Protein 3RGA (pdb70)

InterPro domains:
  IPR032710 NTF2-like domain superfamily [SSF54427] (4-123)
  IPR032710 NTF2-like domain superfamily [SSF54427] (134-273)
  IPR037401 SnoaL-like domain [PF12680] (13-117)
  IPR037401 SnoaL-like domain [PF12680] (145-264)

Solvent-accessible surface area: 12920 Å² total; per-residue (Å²): 202,70,18,58,25,89,69,4,24,78,15,1,42,34,26,5,120,62,2,56,68,44,85,55,108,15,0,14,85,14,2,11,88,93,1,102,11,21,42,26,20,61,61,157,46,18,72,12,66,92,37,0,22,74,93,15,20,67,31,28,151,2,67,13,82,20,104,48,35,89,19,12,0,1,66,49,19,27,5,0,1,10,4,4,27,28,33,30,7,70,90,78,20,43,114,160,154,57,3,152,10,71,13,1,8,6,7,53,1,6,122,112,12,51,0,142,38,7,56,20,8,54,0,14,44,18,10,80,133,48,107,138,109,10,103,72,8,73,108,7,16,109,17,0,86,50,10,2,107,57,8,47,121,35,54,24,89,7,1,13,148,16,5,0,81,152,0,140,2,34,30,10,13,27,35,165,58,50,84,14,45,117,38,1,87,65,64,0,76,82,12,47,64,4,76,13,114,16,93,29,40,75,22,0,0,0,58,48,51,69,28,0,0,0,11,3,51,3,42,17,46,9,57,69,19,0,56,95,20,45,168,103,139,10,10,108,64,113,76,10,109,50,45,154,143,3,60,0,8,11,50,21,0,3,1,0,0,10,27,113,111,14,52,0,29,33,8,53,6,6,18,0,12,69,3,10,59,41,70,67,110

Radius of gyration: 19.48 Å; Cα contacts (8 Å, |Δi|>4): 681; chains: 1; bounding box: 56×43×43 Å

Secondary structure (DSSP, 8-state):
-PPPHHHHHHHHHHHHHHHHHT-HHHHHHTEEEEEEEE-SSSS--EESHHHHHHHHHHHHHTT-EEEE---B--SSSSEEEEEEEEEE-STT--GGG-EEEEEEEEEEE-TTS-EEEEEEE--GGGBTT-----HHHHHHHHHHHHHHHHHHTT-HHHHHTTEEEEEEEESSTTS-EEESHHHHHHHHHHHHHTT-EEEEEEEEE-TTSSEEEEEEEEEEESTTHHHHHHHTTS--SPPPS-TTT-EEEEEEEEEEEE-TTS-EEEEEEE--GGGEEEE--

CATH classification: 3.10.450.50 (+1 more: 3.10.450.50)

B-factor: mean 20.69, std 9.63, range [8.68, 60.92]

Sequence (281 aa):
HMPAETTVRKEEVALEYCRRVNAGELEGVLQQLFAPDARLVDPLGTEPVVGRAALAARLAPALRGAVHEEPGRPYAAHDGTSVVLPATVTVGAPGAPPQRRGRTRVMGVIEVGEDGLIREMRVMWGVTDSSWTARPAPDEEERRKELAREHCLRINDGDVDGLLKLYSPRIRFEDPVGSWTRTGLEALRAHATMMAVGSSNVRETAGLTVAGQDGRRHAAVTVSATMDYLPSGPLLARHHLMMTLPAPADPHRALIGIEYVMVIGVDADGLIDEMRRAYWGATDVSLLLDP

Organism: Streptomyces lasalocidi (NCBI:txid324833)

Nearest PDB structures (foldseek):
  4rzm-assembly2_B  TM=9.892E-01  e=2.397E-59  Streptomyces lasalocidi
  4rzm-assembly1_A  TM=9.858E-01  e=6.290E-56  Streptomyces lasalocidi
  5cxo-assembly1_A  TM=9.424E-01  e=1.231E-11  Streptomyces albus
  3myt-assembly4_C-2  TM=9.325E-01  e=9.018E-10  Comamonas testosteroni
  3i0y-assembly1_B  TM=8.062E-01  e=5.864E-08  Xanthomonas campestris pv. campestris

Foldseek 3Di:
DFDDQVLLQVLVVVLQVCLLVLPLVSNLVLADQFAWEAPAPQDDIQTGSVSVSVVSNQQSQQNKHKAWDGKFAFQASFKIKIWIKIWGAGRPDDSVRIKIFIWIKIFGADRVRGTRYIYIFADPVRMPNDPDDDVLFVLQQVLQVVLQVCLQVLNLVVNLVQADQQAWEEEAPNDDTDGGSVVSSVVSNVCSVFNKHWAWDDKHHGPNSWKIKIKIKIKTQCPPVVVVCCVVQQADDDDAPDSRPKMKIFIWMKMFTADPVSHTRYIHITHGSVRMDMDHD

Structure (mmCIF, N/CA/C/O backbone):
data_3RGA
#
_entry.id   3RGA
#
_cell.length_a   117.850
_cell.length_b   47.480
_cell.length_c   62.330
_cell.angle_alpha   90.00
_cell.angle_beta   120.11
_cell.angle_gamma   90.00
#
_symmetry.space_group_name_H-M   'C 1 2 1'
#
loop_
_entity.id
_entity.type
_entity.pdbx_description
1 polymer 'Epoxide hydrolase'
2 non-polymer (4R,5S)-3-[(2R,3S,4S)-2-ethyl-5-[(3R)-2-ethyl-3-[2-[(2R,3R)-2-ethyl-3-methyl-oxiran-2-yl]ethyl]oxiran-2-yl]-3-hydroxy-4-methyl-pentanoyl]-4-methyl-5-phenyl-1,3-oxazolidin-2-one
3 non-polymer "(4R,5S)-3-[(2R)-2-{(2S,2'R,4S,5S,5'R)-2,5'-diethyl-5'-[(1S)-1-hydroxyethyl]-4-methyloctahydro-2,2'-bifuran-5-yl}butanoyl]-4-methyl-5-phenyl-1,3-oxazolidin-2-one"
4 non-polymer GLYCEROL
5 non-polymer 'ACETATE ION'
6 non-polymer METHANOL
7 non-polymer 'FORMIC ACID'
8 non-polymer 'SODIUM ION'
9 water water
#
loop_
_atom_site.group_PDB
_atom_site.id
_atom_site.type_symbol
_atom_site.label_atom_id
_atom_site.label_alt_id
_atom_site.label_comp_id
_atom_site.label_asym_id
_atom_site.label_entity_id
_atom_site.label_seq_id
_atom_site.pdbx_PDB_ins_code
_atom_site.Cartn_x
_atom_site.Cartn_y
_atom_site.Cartn_z
_atom_site.occupancy
_atom_site.B_iso_or_equiv
_atom_site.auth_seq_id
_atom_site.auth_comp_id
_atom_site.auth_asym_id
_atom_site.auth_atom_id
_atom_site.pdbx_PDB_model_num
ATOM 1 N N . HIS A 1 1 ? 41.900 27.709 25.378 1.00 35.05 0 HIS A N 1
ATOM 2 C CA . HIS A 1 1 ? 40.766 28.562 24.951 1.00 32.78 0 HIS A CA 1
ATOM 3 C C . HIS A 1 1 ? 41.292 29.951 24.693 1.00 28.08 0 HIS A C 1
ATOM 4 O O . HIS A 1 1 ? 42.114 30.540 25.416 1.00 25.61 0 HIS A O 1
ATOM 11 N N . MET A 1 2 ? 40.832 30.448 23.584 1.00 23.57 1 MET A N 1
ATOM 12 C CA . MET A 1 2 ? 41.452 31.552 22.931 1.00 22.13 1 MET A CA 1
ATOM 13 C C . MET A 1 2 ? 40.788 32.840 23.415 1.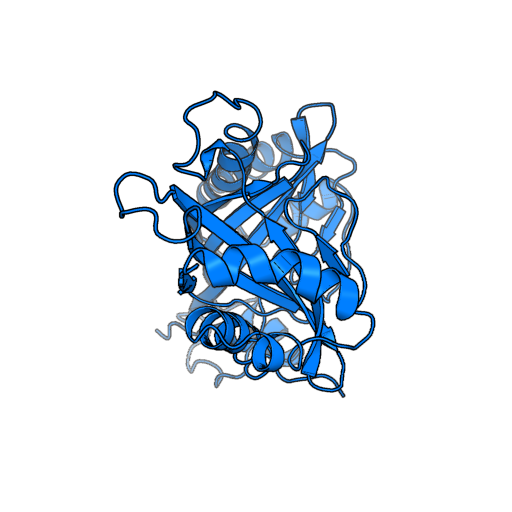00 19.71 1 MET A C 1
ATOM 14 O O . MET A 1 2 ? 39.680 32.833 23.897 1.00 20.28 1 MET A O 1
ATOM 19 N N . PRO A 1 3 ? 41.509 33.939 23.335 1.00 18.30 2 PRO A N 1
ATOM 20 C CA . PRO A 1 3 ? 40.930 35.193 23.792 1.00 17.65 2 PRO A CA 1
ATOM 21 C C . PRO A 1 3 ? 39.652 35.574 23.053 1.00 15.67 2 PRO A C 1
ATOM 22 O O . PRO A 1 3 ? 39.524 35.395 21.839 1.00 15.67 2 PRO A O 1
ATOM 26 N N . ALA A 1 4 ? 38.707 36.108 23.798 1.00 14.92 3 ALA A N 1
ATOM 27 C CA . ALA A 1 4 ? 37.477 36.620 23.228 1.00 14.28 3 ALA A CA 1
ATOM 28 C C . ALA A 1 4 ? 37.747 37.727 22.209 1.00 13.44 3 ALA A C 1
ATOM 29 O O . ALA A 1 4 ? 38.767 38.431 22.272 1.00 13.28 3 ALA A O 1
ATOM 31 N N . GLU A 1 5 ? 36.858 37.892 21.249 1.00 12.67 4 GLU A N 1
ATOM 32 C CA . GLU A 1 5 ? 37.008 38.964 20.254 1.00 12.30 4 GLU A CA 1
ATOM 33 C C . GLU A 1 5 ? 37.239 40.330 20.900 1.00 12.13 4 GLU A C 1
ATOM 34 O O . GLU A 1 5 ? 38.129 41.089 20.465 1.00 11.44 4 GLU A O 1
ATOM 40 N N . THR A 1 6 ? 36.486 40.617 21.958 1.00 12.74 5 THR A N 1
ATOM 41 C CA A THR A 1 6 ? 36.580 41.960 22.558 0.50 12.91 5 THR A CA 1
ATOM 42 C CA B THR A 1 6 ? 36.564 41.915 22.638 0.50 13.03 5 THR A CA 1
ATOM 43 C C . THR A 1 6 ? 37.940 42.121 23.224 1.00 13.39 5 THR A C 1
ATOM 44 O O . THR A 1 6 ? 38.473 43.224 23.226 1.00 14.13 5 THR A O 1
ATOM 51 N N . VAL A 1 7 ? 38.536 41.03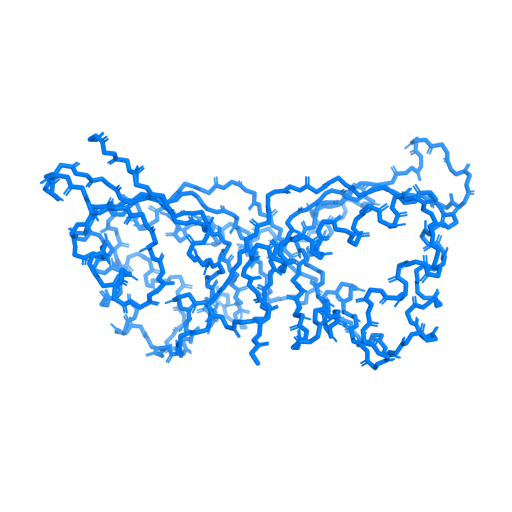4 23.707 1.00 13.22 6 VAL A N 1
ATOM 52 C CA . VAL A 1 7 ? 39.865 41.093 24.323 1.00 13.34 6 VAL A CA 1
ATOM 53 C C . VAL A 1 7 ? 40.929 41.272 23.290 1.00 12.75 6 VAL A C 1
ATOM 54 O O . VAL A 1 7 ? 41.887 42.019 23.481 1.00 12.79 6 VAL A O 1
ATOM 58 N N . ARG A 1 8 ? 40.780 40.624 22.151 1.00 11.90 7 ARG A N 1
ATOM 59 C CA . ARG A 1 8 ? 41.761 40.830 21.086 1.00 11.87 7 ARG A CA 1
ATOM 60 C C . ARG A 1 8 ? 41.719 42.306 20.576 1.00 11.40 7 ARG A C 1
ATOM 61 O O . ARG A 1 8 ? 42.779 42.898 20.263 1.00 11.34 7 ARG A O 1
ATOM 69 N N . LYS A 1 9 ? 40.511 42.853 20.462 1.00 11.78 8 LYS A N 1
ATOM 70 C CA . LYS A 1 9 ? 40.333 44.269 20.105 1.00 11.97 8 LYS A CA 1
ATOM 71 C C . LYS A 1 9 ? 41.007 45.169 21.129 1.00 12.48 8 LYS A C 1
ATOM 72 O O . LYS A 1 9 ? 41.719 46.110 20.723 1.00 12.97 8 LYS A O 1
ATOM 78 N N . GLU A 1 10 ? 40.903 44.816 22.418 1.00 12.75 9 GLU A N 1
ATOM 79 C CA A GLU A 1 10 ? 41.549 45.593 23.474 0.50 13.30 9 GLU A CA 1
ATOM 80 C CA B GLU A 1 10 ? 41.549 45.541 23.523 0.50 13.28 9 GLU A CA 1
ATOM 81 C C . GLU A 1 10 ? 43.067 45.560 23.304 1.00 13.51 9 GLU A C 1
ATOM 82 O O . GLU A 1 10 ? 43.740 46.590 23.464 1.00 13.47 9 GLU A O 1
ATOM 93 N N . VAL A 1 11 ? 43.620 44.388 22.998 1.00 13.62 10 VAL A N 1
ATOM 94 C CA . VAL A 1 11 ? 45.079 44.255 22.865 1.00 13.80 10 VAL A CA 1
ATOM 95 C C . VAL A 1 11 ? 45.595 45.108 21.700 1.00 13.37 10 VAL A C 1
ATOM 96 O O . VAL A 1 11 ? 46.640 45.774 21.836 1.00 14.05 10 VAL A O 1
ATOM 100 N N . ALA A 1 12 ? 44.882 45.100 20.566 1.00 12.61 11 ALA A N 1
ATOM 101 C CA . ALA A 1 12 ? 45.269 45.917 19.428 1.00 12.94 11 ALA A CA 1
ATOM 102 C C . ALA A 1 12 ? 45.298 47.410 19.802 1.00 13.70 11 ALA A C 1
ATOM 103 O O . ALA A 1 12 ? 46.267 48.079 19.544 1.00 15.00 11 ALA A O 1
ATOM 105 N N . LEU A 1 13 ? 44.257 47.928 20.452 1.00 13.37 12 LEU A N 1
ATOM 106 C CA . LEU A 1 13 ? 44.212 49.335 20.898 1.00 13.78 12 LEU A CA 1
ATOM 107 C C . LEU A 1 13 ? 45.235 49.635 21.984 1.00 14.14 12 LEU A C 1
ATOM 108 O O . LEU A 1 13 ? 45.755 50.775 22.104 1.00 14.83 12 LEU A O 1
ATOM 113 N N . GLU A 1 14 ? 45.525 48.644 22.839 1.00 14.37 13 GLU A N 1
ATOM 114 C CA . GLU A 1 14 ? 46.523 48.797 23.878 1.00 15.13 13 GLU A CA 1
ATOM 115 C C . GLU A 1 14 ? 47.902 48.955 23.297 1.00 15.01 13 GLU A C 1
ATOM 116 O O . GLU A 1 14 ? 48.753 49.677 23.843 1.00 15.28 13 GLU A O 1
ATOM 122 N N . TYR A 1 15 ? 48.161 48.268 22.216 1.00 14.42 14 TYR A N 1
ATOM 123 C CA . TYR A 1 15 ? 49.438 48.447 21.532 1.00 14.98 14 TYR A CA 1
ATOM 124 C C . TYR A 1 15 ? 49.596 49.946 21.185 1.00 15.65 14 TYR A C 1
ATOM 125 O O . TYR A 1 15 ? 50.645 50.560 21.463 1.00 16.41 14 TYR A O 1
ATOM 134 N N . CYS A 1 16 ? 48.580 50.533 20.583 1.00 15.64 15 CYS A N 1
ATOM 135 C CA . CYS A 1 16 ? 48.630 51.931 20.189 1.00 16.63 15 CYS A CA 1
ATOM 136 C C . CYS A 1 16 ? 48.813 52.800 21.439 1.00 17.43 15 CYS A C 1
ATOM 137 O O . CYS A 1 16 ? 49.622 53.743 21.462 1.00 18.59 15 CYS A O 1
ATOM 140 N N . ARG A 1 17 ? 48.066 52.495 22.513 1.00 17.18 16 ARG A N 1
ATOM 141 C CA . ARG A 1 17 ? 48.204 53.295 23.732 1.00 18.77 16 ARG A CA 1
ATOM 142 C C . ARG A 1 17 ? 49.629 53.261 24.301 1.00 19.15 16 ARG A C 1
ATOM 143 O O . ARG A 1 17 ? 50.183 54.310 24.725 1.00 19.62 16 ARG A O 1
ATOM 151 N N . ARG A 1 18 ? 50.232 52.073 24.357 1.00 18.76 17 ARG A N 1
ATOM 152 C CA . ARG A 1 18 ? 51.564 51.967 24.939 1.00 19.80 17 ARG A CA 1
ATOM 153 C C . ARG A 1 18 ? 52.656 52.606 24.053 1.00 19.61 17 ARG A C 1
ATOM 154 O O . ARG A 1 18 ? 53.586 53.214 24.594 1.00 20.67 17 ARG A O 1
ATOM 162 N N . VAL A 1 19 ? 52.473 52.531 22.731 1.00 18.72 18 VAL A N 1
ATOM 163 C CA . VAL A 1 19 ? 53.367 53.200 21.793 1.00 18.95 18 VAL A CA 1
ATOM 164 C C . VAL A 1 19 ? 53.251 54.700 22.023 1.00 20.14 18 VAL A C 1
ATOM 165 O O . VAL A 1 19 ? 54.246 55.388 22.165 1.00 20.74 18 VAL A O 1
ATOM 169 N N . ASN A 1 20 ? 52.013 55.165 22.093 1.00 20.09 19 ASN A N 1
ATOM 170 C CA . ASN A 1 20 ? 51.742 56.572 22.344 1.00 20.70 19 ASN A CA 1
ATOM 171 C C . ASN A 1 20 ? 52.312 57.084 23.674 1.00 22.24 19 ASN A C 1
ATOM 172 O O . ASN A 1 20 ? 52.757 58.222 23.718 1.00 22.55 19 ASN A O 1
ATOM 177 N N . ALA A 1 21 ? 52.391 56.233 24.703 1.00 21.85 20 ALA A N 1
ATOM 178 C CA . ALA A 1 21 ? 52.893 56.635 26.001 1.00 24.09 20 ALA A CA 1
ATOM 179 C C . ALA A 1 21 ? 54.430 56.642 26.015 1.00 25.45 20 ALA A C 1
ATOM 180 O O . ALA A 1 21 ? 55.056 57.180 26.943 1.00 26.77 20 ALA A O 1
ATOM 182 N N . GLY A 1 22 ? 55.046 56.098 24.985 1.00 25.84 21 GLY A N 1
ATOM 183 C CA . GLY A 1 22 ? 56.494 56.183 24.794 1.00 28.87 21 GLY A CA 1
ATOM 184 C C . GLY A 1 22 ? 57.177 55.107 25.600 1.00 31.27 21 GLY A C 1
ATOM 185 O O . GLY A 1 22 ? 58.394 55.145 25.785 1.00 35.01 21 GLY A O 1
ATOM 186 N N . GLU A 1 23 ? 56.386 54.125 26.037 1.00 34.21 22 GLU A N 1
ATOM 187 C CA . GLU A 1 23 ? 56.800 53.097 27.015 1.00 36.50 22 GLU A CA 1
ATOM 188 C C . GLU A 1 23 ? 57.515 51.922 26.332 1.00 33.40 22 GLU A C 1
ATOM 189 O O . GLU A 1 23 ? 56.856 50.950 26.099 1.00 32.69 22 GLU A O 1
ATOM 195 N N . LEU A 1 24 ? 58.816 51.946 26.024 1.00 32.63 23 LEU A N 1
ATOM 196 C CA . LEU A 1 24 ? 59.348 50.785 25.258 1.00 31.31 23 LEU A CA 1
ATOM 197 C C . LEU A 1 24 ? 59.084 49.452 25.960 1.00 29.56 23 LEU A C 1
ATOM 198 O O . LEU A 1 24 ? 58.599 48.521 25.350 1.00 28.12 23 LEU A O 1
ATOM 203 N N . GLU A 1 25 ? 59.434 49.353 27.230 1.00 29.97 24 GLU A N 1
ATOM 204 C CA . GLU A 1 25 ? 59.251 48.092 27.942 1.00 30.81 24 GLU A CA 1
ATOM 205 C C . GLU A 1 25 ? 57.793 47.663 27.934 1.00 28.46 24 GLU A C 1
ATOM 206 O O . GLU A 1 25 ? 57.496 46.485 27.696 1.00 26.67 24 GLU A O 1
ATOM 212 N N . GLY A 1 26 ? 56.888 48.607 28.189 1.00 26.86 25 GLY A N 1
ATOM 213 C CA . GLY A 1 26 ? 55.461 48.282 28.213 1.00 25.51 25 GLY A CA 1
ATOM 214 C C . GLY A 1 26 ? 54.988 47.721 26.881 1.00 23.54 25 GLY A C 1
ATOM 215 O O . GLY A 1 26 ? 54.218 46.747 26.824 1.00 23.40 25 GLY A O 1
ATOM 216 N N . VAL A 1 27 ? 55.435 48.339 25.786 1.00 22.61 26 VAL A N 1
ATOM 217 C CA . VAL A 1 27 ? 55.116 47.838 24.478 1.00 20.85 26 VAL A CA 1
ATOM 218 C C . VAL A 1 27 ? 55.603 46.398 24.293 1.00 20.36 26 VAL A C 1
ATOM 219 O O . VAL A 1 27 ? 54.861 45.574 23.797 1.00 19.37 26 VAL A O 1
ATOM 223 N N . LEU A 1 28 ? 56.863 46.124 24.633 1.00 20.83 27 LEU A N 1
ATOM 224 C CA . LEU A 1 28 ? 57.462 44.814 24.467 1.00 20.96 27 LEU A CA 1
ATOM 225 C C . LEU A 1 28 ? 56.711 43.726 25.258 1.00 21.14 27 LEU A C 1
ATOM 226 O O . LEU A 1 28 ? 56.581 42.617 24.776 1.00 20.96 27 LEU A O 1
ATOM 231 N N . GLN A 1 29 ? 56.183 44.066 26.426 1.00 21.59 28 GLN A N 1
ATOM 232 C CA A GLN A 1 29 ? 55.474 43.089 27.258 0.50 22.37 28 GLN A CA 1
ATOM 233 C CA B GLN A 1 29 ? 55.443 43.126 27.279 0.50 22.22 28 GLN A CA 1
ATOM 234 C C . GLN A 1 29 ? 54.162 42.611 26.640 1.00 20.98 28 GLN A C 1
ATOM 235 O O . GLN A 1 29 ? 53.651 41.551 27.049 1.00 21.03 28 GLN A O 1
ATOM 246 N N . LEU A 1 30 ? 53.636 43.374 25.670 1.00 19.37 29 LEU A N 1
ATOM 247 C CA . LEU A 1 30 ? 52.428 43.002 24.932 1.00 18.48 29 LEU A CA 1
ATOM 248 C C . LEU A 1 30 ? 52.687 41.849 23.961 1.00 17.59 29 LEU A C 1
ATOM 249 O O . LEU A 1 30 ? 51.764 41.176 23.535 1.00 17.03 29 LEU A O 1
ATOM 254 N N . PHE A 1 31 ? 53.930 41.697 23.531 1.00 17.86 30 PHE A N 1
ATOM 255 C CA . PHE A 1 31 ? 54.314 40.657 22.583 1.00 18.48 30 PHE A CA 1
ATOM 256 C C . PHE A 1 31 ? 54.819 39.384 23.260 1.00 19.01 30 PHE A C 1
ATOM 257 O O . PHE A 1 31 ? 55.445 39.431 24.317 1.00 20.27 30 PHE A O 1
ATOM 265 N N . ALA A 1 32 ? 54.556 38.257 22.601 1.00 19.46 31 ALA A N 1
ATOM 266 C CA . ALA A 1 32 ? 55.133 36.968 22.989 1.00 20.78 31 ALA A CA 1
ATOM 267 C C . ALA A 1 32 ? 56.650 37.073 22.808 1.00 22.53 31 ALA A C 1
ATOM 268 O O . ALA A 1 32 ? 57.111 37.875 21.993 1.00 21.46 31 ALA A O 1
ATOM 270 N N . PRO A 1 33 ? 57.425 36.277 23.556 1.00 24.40 32 PRO A N 1
ATOM 271 C CA . PRO A 1 33 ? 58.884 36.402 23.472 1.00 26.38 32 PRO A CA 1
ATOM 272 C C . PRO A 1 33 ? 59.486 36.203 22.078 1.00 26.91 32 PRO A C 1
ATOM 273 O O . PRO A 1 33 ? 60.527 36.788 21.769 1.00 28.33 32 PRO A O 1
ATOM 277 N N . ASP A 1 34 ? 58.854 35.370 21.283 1.00 26.98 33 ASP A N 1
ATOM 278 C CA . ASP A 1 34 ? 59.331 35.042 19.959 1.00 28.23 33 ASP A CA 1
ATOM 279 C C . ASP A 1 34 ? 58.380 35.630 18.894 1.00 25.20 33 ASP A C 1
ATOM 280 O O . ASP A 1 34 ? 58.225 35.081 17.810 1.00 24.59 33 ASP A O 1
ATOM 285 N N . ALA A 1 35 ? 57.720 36.745 19.210 1.00 22.24 34 ALA A N 1
ATOM 286 C CA . ALA A 1 35 ? 56.788 37.351 18.278 1.00 20.86 34 ALA A CA 1
ATOM 287 C C . ALA A 1 35 ? 57.463 37.790 16.958 1.00 20.85 34 ALA A C 1
ATOM 288 O O . ALA A 1 35 ? 58.659 38.091 16.929 1.00 21.06 34 ALA A O 1
ATOM 290 N N . ARG A 1 36 ? 56.670 37.829 15.896 1.00 20.66 35 ARG A N 1
ATOM 291 C CA . ARG A 1 36 ? 57.111 38.284 14.561 1.00 21.43 35 ARG A CA 1
ATOM 292 C C . ARG A 1 36 ? 56.403 39.542 14.098 1.00 19.31 35 ARG A C 1
ATOM 293 O O . ARG A 1 36 ? 55.167 39.640 14.188 1.00 18.19 35 ARG A O 1
ATOM 301 N N . LEU A 1 37 ? 57.183 40.505 13.596 1.00 18.66 36 LEU A N 1
ATOM 302 C CA . LEU A 1 37 ? 56.638 41.743 13.038 1.00 18.03 36 LEU A CA 1
ATOM 303 C C . LEU A 1 37 ? 57.046 41.883 11.565 1.00 17.25 36 LEU A C 1
ATOM 304 O O . LEU A 1 37 ? 58.236 41.805 11.227 1.00 17.72 36 LEU A O 1
ATOM 309 N N . VAL A 1 38 ? 56.071 42.090 10.713 1.00 15.59 37 VAL A N 1
ATOM 310 C CA . VAL A 1 38 ? 56.354 42.371 9.275 1.00 16.15 37 VAL A CA 1
ATOM 311 C C . VAL A 1 38 ? 55.832 43.783 9.001 1.00 15.81 37 VAL A C 1
ATOM 312 O O . VAL A 1 38 ? 54.612 44.030 8.994 1.00 15.95 37 VAL A O 1
ATOM 316 N N . ASP A 1 39 ? 56.755 44.722 8.746 1.00 16.53 38 ASP A N 1
ATOM 317 C CA . ASP A 1 39 ? 56.344 46.077 8.426 1.00 16.47 38 ASP A CA 1
ATOM 318 C C . ASP A 1 39 ? 57.443 46.714 7.589 1.00 16.50 38 ASP A C 1
ATOM 319 O O . ASP A 1 39 ? 58.570 46.829 8.067 1.00 17.40 38 ASP A O 1
ATOM 324 N N . PRO A 1 40 ? 57.136 47.098 6.347 1.00 16.00 39 PRO A N 1
ATOM 325 C CA . PRO A 1 40 ? 55.892 46.854 5.616 1.00 15.90 39 PRO A CA 1
ATOM 326 C C . PRO A 1 40 ? 55.845 45.428 5.037 1.00 16.74 39 PRO A C 1
ATOM 327 O O . PRO A 1 40 ? 56.817 44.703 5.125 1.00 16.94 39 PRO A O 1
ATOM 331 N N . LEU A 1 41 ? 54.713 45.047 4.476 1.00 17.19 40 LEU A N 1
ATOM 332 C CA . LEU A 1 41 ? 54.639 43.764 3.736 1.00 17.08 40 LEU A CA 1
ATOM 333 C C . LEU A 1 41 ? 55.723 43.740 2.670 1.00 19.65 40 LEU A C 1
ATOM 334 O O . LEU A 1 41 ? 56.047 44.745 2.102 1.00 22.58 40 LEU A O 1
ATOM 339 N N . GLY A 1 42 ? 56.295 42.596 2.449 1.00 20.67 41 GLY A N 1
ATOM 340 C CA . GLY A 1 42 ? 57.382 42.500 1.468 1.00 23.19 41 GLY A CA 1
ATOM 341 C C . GLY A 1 42 ? 58.694 42.923 2.088 1.00 25.11 41 GLY A C 1
ATOM 342 O O . GLY A 1 42 ? 59.628 43.435 1.350 1.00 28.19 41 GLY A O 1
ATOM 343 N N . THR A 1 43 ? 58.807 42.671 3.403 1.00 23.31 42 THR A N 1
ATOM 344 C CA . THR A 1 43 ? 60.101 42.679 4.105 1.00 23.21 42 THR A CA 1
ATOM 345 C C . THR A 1 43 ? 60.236 41.467 5.058 1.00 23.40 42 THR A C 1
ATOM 346 O O . THR A 1 43 ? 59.206 40.943 5.550 1.00 24.17 42 THR A O 1
ATOM 350 N N . GLU A 1 44 ? 61.481 41.055 5.290 1.00 24.08 43 GLU A N 1
ATOM 351 C CA . GLU A 1 44 ? 61.940 40.046 6.301 1.00 26.35 43 GLU A CA 1
ATOM 352 C C . GLU A 1 44 ? 61.240 40.348 7.651 1.00 25.90 43 GLU A C 1
ATOM 353 O O . GLU A 1 44 ? 61.156 41.500 8.068 1.00 23.23 43 GLU A O 1
ATOM 359 N N . PRO A 1 45 ? 60.711 39.300 8.320 1.00 26.70 44 PRO A N 1
ATOM 360 C CA . PRO A 1 45 ? 60.133 39.554 9.647 1.00 25.43 44 PRO A CA 1
ATOM 361 C C . PRO A 1 45 ? 61.185 39.934 10.641 1.00 24.23 44 PRO A C 1
ATOM 362 O O . PRO A 1 45 ? 62.333 39.492 10.549 1.00 25.14 44 PRO A O 1
ATOM 366 N N . VAL A 1 46 ? 60.818 40.828 11.538 1.00 22.82 45 VAL A N 1
ATOM 367 C CA . VAL A 1 46 ? 61.566 41.098 12.781 1.00 23.46 45 VAL A CA 1
ATOM 368 C C . VAL A 1 46 ? 61.127 40.028 13.790 1.00 22.74 45 VAL A C 1
ATOM 369 O O . VAL A 1 46 ? 59.914 39.834 13.977 1.00 21.63 45 VAL A O 1
ATOM 373 N N . VAL A 1 47 ? 62.062 39.349 14.448 1.00 23.93 46 VAL A N 1
ATOM 374 C CA . VAL A 1 47 ? 61.711 38.222 15.312 1.00 23.79 46 VAL A CA 1
ATOM 375 C C . VAL A 1 47 ? 62.282 38.354 16.718 1.00 24.66 46 VAL A C 1
ATOM 376 O O . VAL A 1 47 ? 63.488 38.505 16.885 1.00 25.35 46 VAL A O 1
ATOM 380 N N 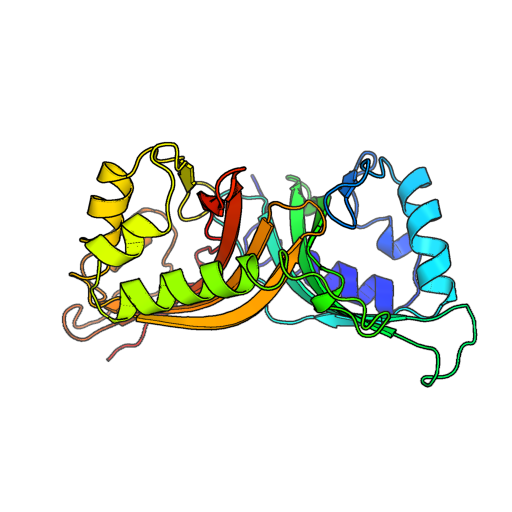. GLY A 1 48 ? 61.385 38.333 17.711 1.00 25.50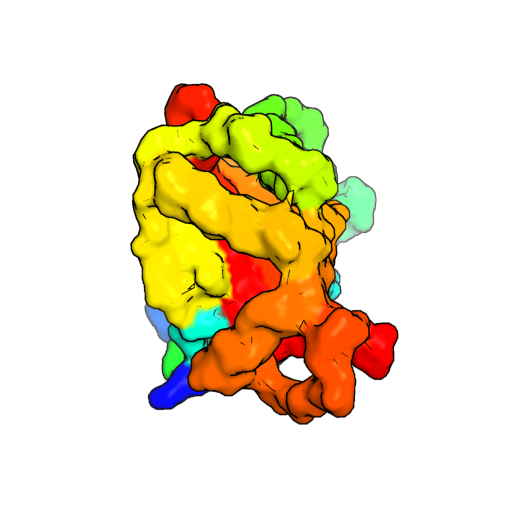 47 GLY A N 1
ATOM 381 C CA . GLY A 1 48 ? 61.750 38.313 19.103 1.00 26.48 47 GLY A CA 1
ATOM 382 C C . GLY A 1 48 ? 61.826 39.684 19.715 1.00 27.49 47 GLY A C 1
ATOM 383 O O . GLY A 1 48 ? 62.008 40.686 19.018 1.00 27.57 47 GLY A O 1
ATOM 384 N N . ARG A 1 49 ? 61.707 39.740 21.040 1.00 28.73 48 ARG A N 1
ATOM 385 C CA . ARG A 1 49 ? 61.678 41.027 21.736 1.00 29.15 48 ARG A CA 1
ATOM 386 C C . ARG A 1 49 ? 62.968 41.886 21.543 1.00 29.15 48 ARG A C 1
ATOM 387 O O . ARG A 1 49 ? 62.853 43.092 21.396 1.00 28.47 48 ARG A O 1
ATOM 395 N N . ALA A 1 50 ? 64.168 41.299 21.543 1.00 30.33 49 ALA A N 1
ATOM 396 C CA . ALA A 1 50 ? 65.403 42.084 21.264 1.00 31.05 49 ALA A CA 1
ATOM 397 C C . ALA A 1 50 ? 65.344 42.794 19.906 1.00 29.83 49 ALA A C 1
ATOM 398 O O . ALA A 1 50 ? 65.653 43.983 19.784 1.00 29.82 49 ALA A O 1
ATOM 400 N N . ALA A 1 51 ? 64.941 42.047 18.894 1.00 28.52 50 ALA A N 1
ATOM 401 C CA . ALA A 1 51 ? 64.807 42.580 17.547 1.00 28.18 50 ALA A CA 1
ATOM 402 C C . ALA A 1 51 ? 63.695 43.591 17.455 1.00 26.68 50 ALA A C 1
ATOM 403 O O . ALA A 1 51 ? 63.825 44.600 16.764 1.00 26.90 50 ALA A O 1
ATOM 405 N N . LEU A 1 52 ? 62.570 43.331 18.127 1.00 26.56 51 LEU A N 1
ATOM 406 C CA . LEU A 1 52 ? 61.488 44.304 18.124 1.00 25.53 51 LEU A CA 1
ATOM 407 C C . LEU A 1 52 ? 61.868 45.624 18.787 1.00 25.45 51 LEU A C 1
ATOM 408 O O . LEU A 1 52 ? 61.482 46.683 18.310 1.00 25.85 51 LEU A O 1
ATOM 413 N N . ALA A 1 53 ? 62.600 45.536 19.895 1.00 27.19 52 ALA A N 1
ATOM 414 C CA . ALA A 1 53 ? 63.078 46.716 20.624 1.00 28.63 52 ALA A CA 1
ATOM 415 C C . ALA A 1 53 ? 63.955 47.543 19.667 1.00 30.39 52 ALA A C 1
ATOM 416 O O . ALA A 1 53 ? 63.782 48.765 19.540 1.00 30.92 52 ALA A O 1
ATOM 418 N N . ALA A 1 54 ? 64.838 46.864 18.929 1.00 31.74 53 ALA A N 1
ATOM 419 C CA . ALA A 1 54 ? 65.727 47.571 18.004 1.00 32.34 53 ALA A CA 1
ATOM 420 C C . ALA A 1 54 ? 64.934 48.292 16.938 1.00 30.79 53 ALA A C 1
ATOM 421 O O . ALA A 1 54 ? 65.350 49.349 16.484 1.00 31.93 53 ALA A O 1
ATOM 423 N N . ARG A 1 55 ? 63.812 47.711 16.536 1.00 30.09 54 ARG A N 1
ATOM 424 C CA . ARG A 1 55 ? 62.977 48.265 15.491 1.00 28.90 54 ARG A CA 1
ATOM 425 C C . ARG A 1 55 ? 62.099 49.422 15.982 1.00 28.72 54 ARG A C 1
ATOM 426 O O . ARG A 1 55 ? 61.897 50.370 15.260 1.00 28.73 54 ARG A O 1
ATOM 434 N N . LEU A 1 56 ? 61.561 49.321 17.194 1.00 28.28 55 LEU A N 1
ATOM 435 C CA . LEU A 1 56 ? 60.610 50.300 17.707 1.00 28.97 55 LEU A CA 1
ATOM 436 C C . LEU A 1 56 ? 61.280 51.504 18.356 1.00 28.88 55 LEU A C 1
ATOM 437 O O . LEU A 1 56 ? 60.703 52.581 18.354 1.00 28.26 55 LEU A O 1
ATOM 442 N N . ALA A 1 57 ? 62.480 51.323 18.923 1.00 28.87 56 ALA A N 1
ATOM 443 C CA . ALA A 1 57 ? 63.107 52.394 19.704 1.00 30.83 56 ALA A CA 1
ATOM 444 C C . ALA A 1 57 ? 63.245 53.690 18.896 1.00 31.69 56 ALA A C 1
ATOM 445 O O . ALA A 1 57 ? 62.930 54.756 19.396 1.00 32.68 56 ALA A O 1
ATOM 447 N N . PRO A 1 58 ? 63.714 53.604 17.632 1.00 31.60 57 PRO A N 1
ATOM 448 C CA . PRO A 1 58 ? 63.826 54.824 16.816 1.00 31.53 57 PRO A CA 1
ATOM 449 C C . PRO A 1 58 ? 62.507 55.556 16.601 1.00 30.02 57 PRO A C 1
ATOM 450 O O . PRO A 1 58 ? 62.509 56.778 16.524 1.00 31.12 57 PRO A O 1
ATOM 454 N N . ALA A 1 59 ? 61.402 54.823 16.492 1.00 27.95 58 ALA A N 1
ATOM 455 C CA . ALA A 1 59 ? 60.069 55.435 16.339 1.00 26.86 58 ALA A CA 1
ATOM 456 C C . ALA A 1 59 ? 59.648 56.116 17.652 1.00 27.09 58 ALA A C 1
ATOM 457 O O . ALA A 1 59 ? 59.148 57.247 17.651 1.00 26.60 58 ALA A O 1
ATOM 459 N N . LEU A 1 60 ? 59.882 55.444 18.775 1.00 27.13 59 LEU A N 1
ATOM 460 C CA . LEU A 1 60 ? 59.607 56.060 20.077 1.00 28.17 59 LEU A CA 1
ATOM 461 C C . LEU A 1 60 ? 60.432 57.322 20.249 1.00 29.90 59 LEU A C 1
ATOM 462 O O . LEU A 1 60 ? 59.928 58.346 20.718 1.00 28.96 59 LEU A O 1
ATOM 467 N N . ARG A 1 61 ? 61.703 57.271 19.854 1.00 30.58 60 ARG A N 1
ATOM 468 C CA . ARG A 1 61 ? 62.539 58.486 19.898 1.00 32.99 60 ARG A CA 1
ATOM 469 C C . ARG A 1 61 ? 62.017 59.613 18.978 1.00 31.48 60 ARG A C 1
ATOM 470 O O . ARG A 1 61 ? 62.259 60.802 19.240 1.00 33.36 60 ARG A O 1
ATOM 478 N N . GLY A 1 62 ? 61.346 59.254 17.900 1.00 29.25 61 GLY A N 1
ATOM 479 C CA . GLY A 1 62 ? 60.760 60.233 16.988 1.00 28.58 61 GLY A CA 1
ATOM 480 C C . GLY A 1 62 ? 59.339 60.646 17.348 1.00 27.70 61 GLY A C 1
ATOM 481 O O . GLY A 1 62 ? 58.601 61.114 16.485 1.00 28.80 61 GLY A O 1
ATOM 482 N N . ALA A 1 63 ? 58.966 60.434 18.607 1.00 27.14 62 ALA A N 1
ATOM 483 C CA . ALA A 1 63 ? 57.614 60.735 19.103 1.00 26.30 62 ALA A CA 1
ATOM 484 C C . ALA A 1 63 ? 56.517 60.243 18.147 1.00 24.57 62 ALA A C 1
ATOM 485 O O . ALA A 1 63 ? 55.607 60.970 17.770 1.00 24.07 62 ALA A O 1
ATOM 487 N N . VAL A 1 64 ? 56.574 58.968 17.781 1.00 23.81 63 VAL A N 1
ATOM 488 C CA . VAL A 1 64 ? 55.516 58.341 16.989 1.00 22.07 63 VAL A CA 1
ATOM 489 C C . VAL A 1 64 ? 54.187 58.471 17.728 1.00 21.95 63 VAL A C 1
ATOM 490 O O . VAL A 1 64 ? 54.126 58.297 18.963 1.00 22.49 63 VAL A O 1
ATOM 494 N N . HIS A 1 65 ? 53.144 58.812 16.986 1.00 21.50 64 HIS A N 1
ATOM 495 C CA . HIS A 1 65 ? 51.779 58.843 17.497 1.00 21.32 64 HIS A CA 1
ATOM 496 C C . HIS A 1 65 ? 50.871 58.044 16.572 1.00 20.36 64 HIS A C 1
ATOM 497 O O . HIS A 1 65 ? 50.913 58.175 15.348 1.00 19.81 64 HIS A O 1
ATOM 504 N N . GLU A 1 66 ? 50.024 57.208 17.165 1.00 19.74 65 GLU A N 1
ATOM 505 C CA . GLU A 1 66 ? 49.143 56.310 16.400 1.00 20.16 65 GLU A CA 1
ATOM 506 C C . GLU A 1 66 ? 47.712 56.606 16.767 1.00 19.93 65 GLU A C 1
ATOM 507 O O . GLU A 1 66 ? 47.379 56.607 17.924 1.00 20.78 65 GLU A O 1
ATOM 513 N N . GLU A 1 67 ? 46.913 56.938 15.779 1.00 18.66 66 GLU A N 1
ATOM 514 C CA . GLU A 1 67 ? 45.521 57.262 15.978 1.00 19.44 66 GLU A CA 1
ATOM 515 C C . GLU A 1 67 ? 44.694 56.092 15.423 1.00 17.19 66 GLU A C 1
ATOM 516 O O . GLU A 1 67 ? 44.561 55.974 14.239 1.00 16.41 66 GLU A O 1
ATOM 522 N N . PRO A 1 68 ? 44.163 55.229 16.317 1.00 16.54 67 PRO A N 1
ATOM 523 C CA . PRO A 1 68 ? 43.460 54.035 15.867 1.00 15.89 67 PRO A CA 1
ATOM 524 C C . PRO A 1 68 ? 42.059 54.321 15.366 1.00 15.13 67 PRO A C 1
ATOM 525 O O . PRO A 1 68 ? 41.418 55.282 15.826 1.00 14.71 67 PRO A O 1
ATOM 529 N N . GLY A 1 69 ? 41.653 53.582 14.353 1.00 14.14 68 GLY A N 1
ATOM 530 C CA . GLY A 1 69 ? 40.271 53.514 13.921 1.00 15.09 68 GLY A CA 1
ATOM 531 C C . GLY A 1 69 ? 39.551 52.396 14.668 1.00 15.12 68 GLY A C 1
ATOM 532 O O . GLY A 1 69 ? 39.871 52.083 15.849 1.00 17.11 68 GLY A O 1
ATOM 533 N N . ARG A 1 70 ? 38.558 51.846 14.004 1.00 14.72 69 ARG A N 1
ATOM 534 C CA . ARG A 1 70 ? 37.723 50.766 14.557 1.00 14.76 69 ARG A CA 1
ATOM 535 C C . ARG A 1 70 ? 38.391 49.424 14.336 1.00 13.68 69 ARG A C 1
ATOM 536 O O . ARG A 1 70 ? 38.808 49.132 13.251 1.00 14.44 69 ARG A O 1
ATOM 544 N N . PRO A 1 71 ? 38.531 48.593 15.377 1.00 13.30 70 PRO A N 1
ATOM 545 C CA . PRO A 1 71 ? 39.094 47.264 15.198 1.00 13.37 70 PRO A CA 1
ATOM 546 C C . PRO A 1 71 ? 38.023 46.293 14.707 1.00 12.08 70 PRO A C 1
ATOM 547 O O . PRO A 1 71 ? 36.803 46.497 14.929 1.00 13.00 70 PRO A O 1
ATOM 551 N N . TYR A 1 72 ? 38.494 45.254 14.031 1.00 11.61 71 TYR A N 1
ATOM 552 C CA . TYR A 1 72 ? 37.646 44.199 13.488 1.00 11.33 71 TYR A CA 1
ATOM 553 C C . TYR A 1 72 ? 38.222 42.883 14.006 1.00 11.58 71 TYR A C 1
ATOM 554 O O . TYR A 1 72 ? 39.431 42.702 14.044 1.00 12.27 71 TYR A O 1
ATOM 563 N N . ALA A 1 73 ? 37.328 41.954 14.311 1.00 11.75 72 ALA A N 1
ATOM 564 C CA . ALA A 1 73 ? 37.751 40.643 14.741 1.00 13.56 72 ALA A CA 1
ATOM 565 C C . ALA A 1 73 ? 37.692 39.621 13.611 1.00 13.06 72 ALA A C 1
ATOM 566 O O . ALA A 1 73 ? 37.835 39.928 12.418 1.00 14.26 72 ALA A O 1
ATOM 568 N N . ALA A 1 74 ? 37.606 38.371 14.005 1.00 12.71 73 ALA A N 1
ATOM 569 C CA . ALA A 1 74 ? 37.621 37.232 13.094 1.00 12.70 73 ALA A CA 1
ATOM 570 C C . ALA A 1 74 ? 37.044 36.072 13.876 1.00 13.05 73 ALA A C 1
ATOM 571 O O . ALA A 1 74 ? 36.720 36.199 15.070 1.00 14.31 73 ALA A O 1
ATOM 573 N N . HIS A 1 75 ? 36.916 34.916 13.234 1.00 14.46 74 HIS A N 1
ATOM 574 C CA . HIS A 1 75 ? 36.331 33.768 13.876 1.00 15.31 74 HIS A CA 1
ATOM 575 C C . HIS A 1 75 ? 37.364 32.693 14.104 1.00 15.62 74 HIS A C 1
ATOM 576 O O . HIS A 1 75 ? 37.031 31.524 14.232 1.00 17.86 74 HIS A O 1
ATOM 583 N N . ASP A 1 76 ? 38.631 33.089 14.123 1.00 14.37 75 ASP A N 1
ATOM 584 C CA . ASP A 1 76 ? 39.751 32.154 14.285 1.00 14.61 75 ASP A CA 1
ATOM 585 C C . ASP A 1 76 ? 40.348 32.091 15.696 1.00 14.21 75 ASP A C 1
ATOM 586 O O . ASP A 1 76 ? 41.356 31.406 15.927 1.00 15.63 75 ASP A O 1
ATOM 591 N N . GLY A 1 77 ? 39.753 32.803 16.639 1.00 13.93 76 GLY A N 1
ATOM 592 C CA . GLY A 1 77 ? 40.245 32.886 18.021 1.00 14.80 76 GLY A CA 1
ATOM 593 C C . GLY A 1 77 ? 41.545 33.694 18.188 1.00 14.63 76 GLY A C 1
ATOM 594 O O . GLY A 1 77 ? 42.074 33.786 19.263 1.00 15.93 76 GLY A O 1
ATOM 595 N N . THR A 1 78 ? 42.059 34.275 17.102 1.00 13.75 77 THR A N 1
ATOM 596 C CA . THR A 1 78 ? 43.385 34.900 17.140 1.00 14.04 77 THR A CA 1
ATOM 597 C C . THR A 1 78 ? 43.540 36.275 16.456 1.00 13.01 77 THR A C 1
ATOM 598 O O . THR A 1 78 ? 44.276 37.144 16.956 1.00 13.01 77 THR A O 1
ATOM 602 N N . SER A 1 79 ? 42.834 36.498 15.372 1.00 12.16 78 SER A N 1
ATOM 603 C CA . SER A 1 79 ? 43.097 37.672 14.521 1.00 12.38 78 SER A CA 1
ATOM 604 C C . SER A 1 79 ? 42.314 38.880 14.923 1.00 11.89 78 SER A C 1
ATOM 605 O O . SER A 1 79 ? 41.175 38.768 15.374 1.00 12.59 78 SER A O 1
ATOM 608 N N . VAL A 1 80 ? 42.918 40.042 14.700 1.00 11.33 79 VAL A N 1
ATOM 609 C CA . VAL A 1 80 ? 42.236 41.323 14.791 1.00 11.99 79 VAL A CA 1
ATOM 610 C C . VAL A 1 80 ? 42.915 42.258 13.812 1.00 11.50 79 VAL A C 1
ATOM 611 O O . VAL A 1 80 ? 44.136 42.143 13.594 1.00 12.06 79 VAL A O 1
ATOM 615 N N . VAL A 1 81 ? 42.151 43.134 13.182 1.00 10.89 80 VAL A N 1
ATOM 616 C CA . VAL A 1 81 ? 42.629 44.098 12.185 1.00 11.73 80 VAL A CA 1
ATOM 617 C C . VAL A 1 81 ? 42.293 45.509 12.697 1.00 11.78 80 VAL A C 1
ATOM 618 O O . VAL A 1 81 ? 41.168 45.775 13.140 1.00 11.94 80 VAL A O 1
ATOM 622 N N . LEU A 1 82 ? 43.299 46.391 12.667 1.00 12.05 81 LEU A N 1
ATOM 623 C CA . LEU A 1 82 ? 43.085 47.751 13.176 1.00 12.26 81 LEU A CA 1
ATOM 624 C C . LEU A 1 82 ? 43.633 48.745 12.162 1.00 12.75 81 LEU A C 1
ATOM 625 O O . LEU A 1 82 ? 44.875 48.872 12.025 1.00 13.04 81 LEU A O 1
ATOM 630 N N . PRO A 1 83 ? 42.759 49.480 11.471 1.00 12.01 82 PRO A N 1
ATOM 631 C CA . PRO A 1 83 ? 43.209 50.684 10.756 1.00 12.48 82 PRO A CA 1
ATOM 632 C C . PRO A 1 83 ? 43.697 51.707 11.740 1.00 12.41 82 PRO A C 1
ATOM 633 O O . PRO A 1 83 ? 43.182 51.807 12.885 1.00 13.20 82 PRO A O 1
ATOM 637 N N . ALA A 1 84 ? 44.663 52.515 11.263 1.00 12.71 83 ALA A N 1
ATOM 638 C CA . ALA A 1 84 ? 45.200 53.620 12.095 1.00 13.47 83 ALA A CA 1
ATOM 639 C C . ALA A 1 84 ? 45.912 54.591 11.179 1.00 15.15 83 ALA A C 1
ATOM 640 O O . ALA A 1 84 ? 46.257 54.278 10.049 1.00 15.22 83 ALA A O 1
ATOM 642 N N . THR A 1 85 ? 46.168 55.782 11.716 1.00 15.64 84 THR A N 1
ATOM 643 C CA . THR A 1 85 ? 47.051 56.749 11.075 1.00 17.52 84 THR A CA 1
ATOM 644 C C . THR A 1 85 ? 48.224 56.876 11.999 1.00 16.76 84 THR A C 1
ATOM 645 O O . THR A 1 85 ? 48.058 57.032 13.230 1.00 18.34 84 THR A O 1
ATOM 649 N N . VAL A 1 86 ? 49.429 56.849 11.436 1.00 16.63 85 VAL A N 1
ATOM 650 C CA . VAL A 1 86 ? 50.667 56.911 12.188 1.00 17.05 85 VAL A CA 1
ATOM 651 C C . VAL A 1 86 ? 51.454 58.133 11.761 1.00 17.97 85 VAL A C 1
ATOM 652 O O . VAL A 1 86 ? 51.622 58.346 10.559 1.00 18.05 85 VAL A O 1
ATOM 656 N N . THR A 1 87 ? 51.798 58.982 12.728 1.00 18.74 86 THR A N 1
ATOM 657 C CA . THR A 1 87 ? 52.633 60.190 12.519 1.00 21.07 86 THR A CA 1
ATOM 658 C C . THR A 1 87 ? 53.933 60.059 13.261 1.00 21.92 86 THR A C 1
ATOM 659 O O . THR A 1 87 ? 53.997 59.593 14.407 1.00 21.21 86 THR A O 1
ATOM 663 N N . VAL A 1 88 ? 55.021 60.460 12.614 1.00 22.52 87 VAL A N 1
ATOM 664 C CA . VAL A 1 88 ? 56.320 60.273 13.210 1.00 24.88 87 VAL A CA 1
ATOM 665 C C . VAL A 1 88 ? 57.321 61.142 12.450 1.00 27.08 87 VAL A C 1
ATOM 666 O O . VAL A 1 88 ? 57.034 61.549 11.333 1.00 27.03 87 VAL A O 1
ATOM 670 N N . GLY A 1 89 ? 58.456 61.428 13.075 1.00 30.92 88 GLY A N 1
ATOM 671 C CA . GLY A 1 89 ? 59.617 62.092 12.414 1.00 32.98 88 GLY A CA 1
ATOM 672 C C . GLY A 1 89 ? 60.941 61.616 13.001 1.00 36.01 88 GLY A C 1
ATOM 673 O O . GLY A 1 89 ? 60.951 60.788 13.911 1.00 36.29 88 GLY A O 1
ATOM 674 N N . ALA A 1 90 ? 62.066 62.141 12.507 1.00 39.18 89 ALA A N 1
ATOM 675 C CA . ALA A 1 90 ? 63.340 61.961 13.211 1.00 42.09 89 ALA A CA 1
ATOM 676 C C . ALA A 1 90 ? 63.226 62.593 14.606 1.00 43.41 89 ALA A C 1
ATOM 677 O O . ALA A 1 90 ? 62.443 63.530 14.804 1.00 43.05 89 ALA A O 1
ATOM 679 N N . PRO A 1 91 ? 64.015 62.109 15.583 1.00 45.80 90 PRO A N 1
ATOM 680 C CA . PRO A 1 91 ? 63.908 62.713 16.914 1.00 47.64 90 PRO A CA 1
ATOM 681 C C . PRO A 1 91 ? 63.984 64.241 16.880 1.00 49.78 90 PRO A C 1
ATOM 682 O O . PRO A 1 91 ? 64.930 64.805 16.325 1.00 51.94 90 PRO A O 1
ATOM 686 N N . GLY A 1 92 ? 62.960 64.893 17.431 1.00 51.13 91 GLY A N 1
ATOM 687 C CA . GLY A 1 92 ? 62.889 66.359 17.450 1.00 52.05 91 GLY A CA 1
ATOM 688 C C . GLY A 1 92 ? 62.513 67.065 16.145 1.00 51.45 91 GLY A C 1
ATOM 689 O O . GLY A 1 92 ? 62.742 68.256 16.009 1.00 51.75 91 GLY A O 1
ATOM 690 N N . ALA A 1 93 ? 61.915 66.366 15.181 1.00 49.14 92 ALA A N 1
ATOM 691 C CA . ALA A 1 93 ? 61.438 67.048 13.975 1.00 48.38 92 ALA A CA 1
ATOM 692 C C . ALA A 1 93 ? 60.191 67.843 14.356 1.00 49.06 92 ALA A C 1
ATOM 693 O O . ALA A 1 93 ? 59.397 67.372 15.174 1.00 50.05 92 ALA A O 1
ATOM 695 N N . PRO A 1 94 ? 60.018 69.051 13.781 1.00 51.05 93 PRO A N 1
ATOM 696 C CA . PRO A 1 94 ? 58.727 69.736 13.872 1.00 50.35 93 PRO A CA 1
ATOM 697 C C . PRO A 1 94 ? 57.686 69.056 12.988 1.00 49.64 93 PRO A C 1
ATOM 698 O O . PRO A 1 94 ? 58.048 68.238 12.137 1.00 47.57 93 PRO A O 1
ATOM 702 N N . PRO A 1 95 ? 56.393 69.396 13.164 1.00 49.56 94 PRO A N 1
ATOM 703 C CA . PRO A 1 95 ? 55.300 68.813 12.356 1.00 48.66 94 PRO A CA 1
ATOM 704 C C . PRO A 1 95 ? 55.577 68.870 10.847 1.00 47.09 94 PRO A C 1
ATOM 705 O O . PRO A 1 95 ? 55.231 67.941 10.117 1.00 44.23 94 PRO A O 1
ATOM 709 N N . GLN A 1 96 ? 56.229 69.960 10.431 1.00 47.37 95 GLN A N 1
ATOM 710 C CA . GLN A 1 96 ? 56.743 70.181 9.069 1.00 47.17 95 GLN A CA 1
ATOM 711 C C . GLN A 1 96 ? 57.522 68.985 8.470 1.00 44.16 95 GLN A C 1
ATOM 712 O O . GLN A 1 96 ? 57.438 68.699 7.270 1.00 42.11 95 GLN A O 1
ATOM 718 N N . ARG A 1 97 ? 58.303 68.306 9.301 1.00 41.53 96 ARG A N 1
ATOM 719 C CA . ARG A 1 97 ? 59.102 67.180 8.843 1.00 40.25 96 ARG A CA 1
ATOM 720 C C . ARG A 1 97 ? 58.630 65.890 9.525 1.00 37.73 96 ARG A C 1
ATOM 721 O O . ARG A 1 97 ? 59.382 64.934 9.669 1.00 36.53 96 ARG A O 1
ATOM 729 N N . ARG A 1 98 ? 57.373 65.871 9.951 1.00 35.54 97 ARG A N 1
ATOM 730 C CA . ARG A 1 98 ? 56.722 64.630 10.359 1.00 32.44 97 ARG A CA 1
ATOM 731 C C . ARG A 1 98 ? 55.794 64.172 9.262 1.00 31.14 97 ARG A C 1
ATOM 732 O O . ARG A 1 98 ? 55.037 64.980 8.745 1.00 33.20 97 ARG A O 1
ATOM 740 N N . GLY A 1 99 ? 55.901 62.898 8.867 1.00 26.91 98 GLY A N 1
ATOM 741 C CA . GLY A 1 99 ? 55.021 62.278 7.903 1.00 25.07 98 GLY A CA 1
ATOM 742 C C . GLY A 1 99 ? 53.921 61.483 8.570 1.00 24.16 98 GLY A C 1
ATOM 743 O O . GLY A 1 99 ? 54.065 61.025 9.701 1.00 24.64 98 GLY A O 1
ATOM 744 N N . ARG A 1 100 ? 52.853 61.280 7.817 1.00 21.58 99 ARG A N 1
ATOM 745 C CA . ARG A 1 100 ? 51.641 60.645 8.290 1.00 21.65 99 ARG A CA 1
ATOM 746 C C . ARG A 1 100 ? 51.262 59.540 7.318 1.00 18.78 99 ARG A C 1
ATOM 747 O O . ARG A 1 100 ? 51.199 59.775 6.104 1.00 17.86 99 ARG A O 1
ATOM 755 N N . THR A 1 101 ? 50.923 58.355 7.848 1.00 16.86 100 THR A N 1
ATOM 756 C CA . THR A 1 101 ? 50.659 57.196 7.023 1.00 16.01 100 THR A CA 1
ATOM 757 C C . THR A 1 101 ? 49.408 56.513 7.514 1.00 15.51 100 THR A C 1
ATOM 758 O O . THR A 1 101 ? 49.248 56.286 8.702 1.00 15.76 100 THR A O 1
ATOM 762 N N . ARG A 1 102 ? 48.517 56.194 6.589 1.00 15.44 101 ARG A N 1
ATOM 763 C CA . ARG A 1 102 ? 47.379 55.360 6.872 1.00 16.05 101 ARG A CA 1
ATOM 764 C C . ARG A 1 102 ? 47.809 53.897 6.760 1.00 14.60 101 ARG A C 1
ATOM 765 O O . ARG A 1 102 ? 48.428 53.515 5.753 1.00 13.46 101 ARG A O 1
ATOM 773 N N . VAL A 1 103 ? 47.487 53.114 7.784 1.00 13.55 102 VAL A N 1
ATOM 774 C CA . VAL A 1 103 ? 47.853 51.724 7.808 1.00 12.56 102 VAL A CA 1
ATOM 775 C C . VAL A 1 103 ? 46.644 50.875 8.206 1.00 12.33 102 VAL A C 1
ATOM 776 O O . VAL A 1 103 ? 45.674 51.367 8.757 1.00 11.34 102 VAL A O 1
ATOM 780 N N . MET A 1 104 ? 46.734 49.587 7.924 1.00 12.22 103 MET A N 1
ATOM 781 C CA . MET A 1 104 ? 45.865 48.590 8.586 1.00 13.14 103 MET A CA 1
ATOM 782 C C . MET A 1 104 ? 46.762 47.439 9.097 1.00 12.67 103 MET A C 1
ATOM 783 O O . MET A 1 104 ? 47.445 46.785 8.308 1.00 13.56 103 MET A O 1
ATOM 788 N N . GLY A 1 105 ? 46.786 47.290 10.410 1.00 13.62 104 GLY A N 1
ATOM 789 C CA . GLY A 1 105 ? 47.562 46.302 11.102 1.00 14.15 104 GLY A CA 1
ATOM 790 C C . GLY A 1 105 ? 46.756 45.030 11.344 1.00 13.34 104 GLY A C 1
ATOM 791 O O . GLY A 1 105 ? 45.612 45.079 11.787 1.00 14.40 104 GLY A O 1
ATOM 792 N N . VAL A 1 106 ? 47.363 43.889 11.039 1.00 13.94 105 VAL A N 1
ATOM 793 C CA . VAL A 1 106 ? 46.793 42.610 11.335 1.00 14.46 105 VAL A CA 1
ATOM 794 C C . VAL A 1 106 ? 47.628 41.994 12.466 1.00 15.66 105 VAL A C 1
ATOM 795 O O . VAL A 1 106 ? 48.874 41.836 12.372 1.00 15.31 105 VAL A O 1
ATOM 799 N N . ILE A 1 107 ? 46.937 41.675 13.558 1.00 15.45 106 ILE A N 1
ATOM 800 C CA . ILE A 1 107 ? 47.558 41.069 14.703 1.00 16.10 106 ILE A CA 1
ATOM 801 C C . ILE A 1 107 ? 46.995 39.668 14.928 1.00 15.54 106 ILE A C 1
ATOM 802 O O . ILE A 1 107 ? 45.777 39.453 14.804 1.00 14.32 106 ILE A O 1
ATOM 807 N N . GLU A 1 108 ? 47.862 38.749 15.338 1.00 15.37 107 GLU A N 1
ATOM 808 C CA . GLU A 1 108 ? 47.433 37.424 15.767 1.00 15.92 107 GLU A CA 1
ATOM 809 C C . GLU A 1 108 ? 47.870 37.344 17.210 1.00 15.92 107 GLU A C 1
ATOM 810 O O . GLU A 1 108 ? 49.062 37.486 17.523 1.00 15.67 107 GLU A O 1
ATOM 816 N N . VAL A 1 109 ? 46.877 37.107 18.077 1.00 16.63 108 VAL A N 1
ATOM 817 C CA . VAL A 1 109 ? 47.087 37.041 19.531 1.00 18.32 108 VAL A CA 1
ATOM 818 C C . VAL A 1 109 ? 47.120 35.539 19.933 1.00 19.54 108 VAL A C 1
ATOM 819 O O . VAL A 1 109 ? 46.333 34.749 19.388 1.00 21.33 108 VAL A O 1
ATOM 823 N N . GLY A 1 110 ? 48.012 35.152 20.826 1.00 18.36 109 GLY A N 1
ATOM 824 C CA . GLY A 1 110 ? 48.066 33.794 21.374 1.00 18.59 109 GLY A CA 1
ATOM 825 C C . GLY A 1 110 ? 46.958 33.478 22.369 1.00 18.29 109 GLY A C 1
ATOM 826 O O . GLY A 1 110 ? 46.207 34.362 22.799 1.00 17.56 109 GLY A O 1
ATOM 827 N N . GLU A 1 111 ? 46.956 32.253 22.863 1.00 18.89 110 GLU A N 1
ATOM 828 C CA . GLU A 1 111 ? 46.010 31.819 23.856 1.00 19.71 110 GLU A CA 1
ATOM 829 C C . GLU A 1 111 ? 46.068 32.652 25.132 1.00 18.44 110 GLU A C 1
ATOM 830 O O . GLU A 1 111 ? 45.066 32.811 25.823 1.00 18.11 110 GLU A O 1
ATOM 836 N N . ASP A 1 112 ? 47.257 33.152 25.452 1.00 17.55 111 ASP A N 1
ATOM 837 C CA . ASP A 1 112 ? 47.479 33.961 26.658 1.00 17.92 111 ASP A CA 1
ATOM 838 C C . ASP A 1 112 ? 47.230 35.465 26.449 1.00 16.59 111 ASP A C 1
ATOM 839 O O . ASP A 1 112 ? 47.426 36.263 27.393 1.00 16.83 111 ASP A O 1
ATOM 844 N N . GLY A 1 113 ? 46.880 35.824 25.236 1.00 15.72 112 GLY A N 1
ATOM 845 C CA . GLY A 1 113 ? 46.514 37.204 24.891 1.00 15.45 112 GLY A CA 1
ATOM 846 C C . GLY A 1 113 ? 47.698 38.037 24.417 1.00 15.34 112 GLY A C 1
ATOM 847 O O . GLY A 1 113 ? 47.523 39.199 24.053 1.00 15.47 112 GLY A O 1
ATOM 848 N N . LEU A 1 114 ? 48.900 37.464 24.397 1.00 15.88 113 LEU A N 1
ATOM 849 C CA . LEU A 1 114 ? 50.064 38.197 23.890 1.00 15.70 113 LEU A CA 1
ATOM 850 C C . LEU A 1 114 ? 50.148 38.149 22.380 1.00 15.28 113 LEU A C 1
ATOM 851 O O . LEU A 1 114 ? 49.734 37.196 21.743 1.00 15.05 113 LEU A O 1
ATOM 856 N N . ILE A 1 115 ? 50.712 39.192 21.787 1.00 15.15 114 ILE A N 1
ATOM 857 C CA . ILE A 1 115 ? 50.767 39.280 20.330 1.00 14.69 114 ILE A CA 1
ATOM 858 C C . ILE A 1 115 ? 51.867 38.357 19.812 1.00 15.50 114 ILE A C 1
ATOM 859 O O . ILE A 1 115 ? 53.014 38.458 20.240 1.00 16.04 114 ILE A O 1
ATOM 864 N N . ARG A 1 116 ? 51.476 37.446 18.939 1.00 15.64 115 ARG A N 1
ATOM 865 C CA . ARG A 1 116 ? 52.406 36.501 18.309 1.00 18.32 115 ARG A CA 1
ATOM 866 C C . ARG A 1 116 ? 52.866 36.986 16.982 1.00 17.25 115 ARG A C 1
ATOM 867 O O . ARG A 1 116 ? 54.016 36.671 16.568 1.00 17.49 115 ARG A O 1
ATOM 875 N N . GLU A 1 117 ? 52.005 37.716 16.284 1.00 16.71 116 GLU A N 1
ATOM 876 C CA . GLU A 1 117 ? 52.403 38.235 14.985 1.00 17.80 116 GLU A CA 1
ATOM 877 C C . GLU A 1 117 ? 51.697 39.543 14.684 1.00 15.61 116 GLU A C 1
ATOM 878 O O . GLU A 1 117 ? 50.558 39.705 15.021 1.00 14.07 116 GLU A O 1
ATOM 884 N N . MET A 1 118 ? 52.377 40.448 13.987 1.00 15.19 117 MET A N 1
ATOM 885 C CA . MET A 1 118 ? 51.850 41.714 13.585 1.00 15.09 117 MET A CA 1
ATOM 886 C C . MET A 1 118 ? 52.326 41.955 12.144 1.00 15.08 117 MET A C 1
ATOM 887 O O . MET A 1 118 ? 53.554 41.859 11.896 1.00 14.16 117 MET A O 1
ATOM 892 N N . ARG A 1 119 ? 51.384 42.195 11.237 1.00 14.33 118 ARG A N 1
ATOM 893 C CA . ARG A 1 119 ? 51.743 42.528 9.841 1.00 14.39 118 ARG A CA 1
ATOM 894 C C . ARG A 1 119 ? 51.086 43.857 9.515 1.00 14.08 118 ARG A C 1
ATOM 895 O O . ARG A 1 119 ? 49.876 44.017 9.710 1.00 14.65 118 ARG A O 1
ATOM 903 N N . VAL A 1 120 ? 51.842 44.801 9.007 1.00 13.84 119 VAL A N 1
ATOM 904 C CA . VAL A 1 120 ? 51.342 46.155 8.844 1.00 13.29 119 VAL A CA 1
ATOM 905 C C . VAL A 1 120 ? 51.189 46.496 7.352 1.00 13.31 119 VAL A C 1
ATOM 906 O O . VAL A 1 120 ? 52.226 46.635 6.649 1.00 14.49 119 VAL A O 1
ATOM 910 N N . MET A 1 121 ? 49.960 46.668 6.898 1.00 13.31 120 MET A N 1
ATOM 911 C CA . MET A 1 121 ? 49.694 46.972 5.496 1.00 14.11 120 MET A CA 1
ATOM 912 C C . MET A 1 121 ? 49.608 48.496 5.304 1.00 13.47 120 MET A C 1
ATOM 913 O O . MET A 1 121 ? 48.771 49.172 5.922 1.00 13.74 120 MET A O 1
ATOM 918 N N . TRP A 1 122 ? 50.434 48.976 4.384 1.00 12.65 121 TRP A N 1
ATOM 919 C CA . TRP A 1 122 ? 50.514 50.389 3.945 1.00 12.35 121 TRP A CA 1
ATOM 920 C C . TRP A 1 122 ? 51.419 50.489 2.792 1.00 12.73 121 TRP A C 1
ATOM 921 O O . TRP A 1 122 ? 52.427 49.772 2.672 1.00 12.81 121 TRP A O 1
ATOM 932 N N . GLY A 1 123 ? 51.049 51.369 1.868 1.00 12.33 122 GLY A N 1
ATOM 933 C CA . GLY A 1 123 ? 51.779 51.638 0.685 1.00 12.63 122 GLY A CA 1
ATOM 934 C C . GLY A 1 123 ? 52.310 53.045 0.604 1.00 13.35 122 GLY A C 1
ATOM 935 O O . GLY A 1 123 ? 51.952 53.867 1.428 1.00 13.17 122 GLY A O 1
ATOM 936 N N . VAL A 1 124 ? 53.185 53.304 -0.361 1.00 13.97 123 VAL A N 1
ATOM 937 C CA . VAL A 1 124 ? 53.699 54.668 -0.560 1.00 15.02 123 VAL A CA 1
ATOM 938 C C . VAL A 1 124 ? 52.541 55.634 -0.843 1.00 15.22 123 VAL A C 1
ATOM 939 O O . VAL A 1 124 ? 52.599 56.794 -0.399 1.00 15.26 123 VAL A O 1
ATOM 943 N N . THR A 1 125 ? 51.527 55.158 -1.522 1.00 14.88 124 THR A N 1
ATOM 944 C CA . THR A 1 125 ? 50.347 55.966 -1.870 1.00 15.28 124 THR A CA 1
ATOM 945 C C . THR A 1 125 ? 49.435 56.144 -0.628 1.00 14.87 124 THR A C 1
ATOM 946 O O . THR A 1 125 ? 48.406 56.841 -0.699 1.00 16.64 124 THR A O 1
ATOM 950 N N . ASP A 1 126 ? 49.778 55.531 0.518 1.00 13.16 125 ASP A N 1
ATOM 951 C CA . ASP A 1 126 ? 49.066 55.742 1.768 1.00 13.02 125 ASP A CA 1
ATOM 952 C C . ASP A 1 126 ? 49.795 56.710 2.710 1.00 13.42 125 ASP A C 1
ATOM 953 O O . ASP A 1 126 ? 49.358 56.896 3.862 1.00 13.93 125 ASP A O 1
ATOM 958 N N . SER A 1 127 ? 50.933 57.231 2.259 1.00 13.35 126 SER A N 1
ATOM 959 C CA . SER A 1 127 ? 51.831 57.977 3.124 1.00 13.98 126 SER A CA 1
ATOM 960 C C . SER A 1 127 ? 52.211 59.333 2.601 1.00 15.09 126 SER A C 1
ATOM 961 O O . SER A 1 127 ? 52.530 59.490 1.464 1.00 14.96 126 SER A O 1
ATOM 964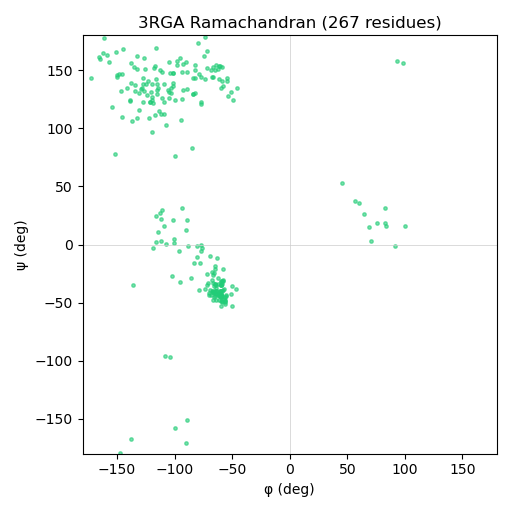 N N . SER A 1 128 ? 52.222 60.304 3.507 1.00 15.08 127 SER A N 1
ATOM 965 C CA . SER A 1 128 ? 52.673 61.630 3.202 1.00 16.76 127 SER A CA 1
ATOM 966 C C . SER A 1 128 ? 54.216 61.774 3.134 1.00 17.82 127 SER A C 1
ATOM 967 O O . SER A 1 128 ? 54.735 62.827 2.826 1.00 18.50 127 SER A O 1
ATOM 970 N N . TRP A 1 129 ? 54.949 60.704 3.478 1.00 17.71 128 TRP A N 1
ATOM 971 C CA . TRP A 1 129 ? 56.433 60.722 3.367 1.00 19.35 128 TRP A CA 1
ATOM 972 C C . TRP A 1 129 ? 56.924 60.838 1.974 1.00 20.10 128 TRP A C 1
ATOM 973 O O . TRP A 1 129 ? 58.064 61.237 1.734 1.00 21.64 128 TRP A O 1
ATOM 984 N N . THR A 1 130 ? 56.073 60.489 1.017 1.00 20.02 129 THR A N 1
ATOM 985 C CA . THR A 1 130 ? 56.448 60.488 -0.406 1.00 21.65 129 THR A CA 1
ATOM 986 C C . THR A 1 130 ? 55.292 60.808 -1.340 1.00 21.33 129 THR A C 1
ATOM 987 O O . THR A 1 130 ? 54.165 60.401 -1.100 1.00 20.31 129 THR A O 1
ATOM 991 N N . ALA A 1 131 ? 55.600 61.477 -2.467 1.00 23.19 130 ALA A N 1
ATOM 992 C CA . ALA A 1 131 ? 54.590 61.604 -3.547 1.00 24.23 130 ALA A CA 1
ATOM 993 C C . ALA A 1 131 ? 54.992 60.756 -4.756 1.00 25.22 130 ALA A C 1
ATOM 994 O O . ALA A 1 131 ? 54.421 60.932 -5.838 1.00 27.05 130 ALA A O 1
ATOM 996 N N . ARG A 1 132 ? 55.926 59.827 -4.592 1.00 24.74 131 ARG A N 1
ATOM 997 C CA . ARG A 1 132 ? 56.282 58.995 -5.731 1.00 25.10 131 ARG A CA 1
ATOM 998 C C . ARG A 1 132 ? 55.130 58.159 -6.261 1.00 23.27 131 ARG A C 1
ATOM 999 O O . ARG A 1 132 ? 54.329 57.678 -5.504 1.00 24.11 131 ARG A O 1
ATOM 1007 N N . PRO A 1 133 ? 55.072 58.022 -7.579 1.00 23.50 132 PRO A N 1
ATOM 1008 C CA . PRO A 1 133 ? 53.942 57.246 -8.108 1.00 22.51 132 PRO A CA 1
ATOM 1009 C C . PRO A 1 133 ? 54.038 55.765 -7.744 1.00 20.63 132 PRO A C 1
ATOM 1010 O O . PRO A 1 133 ? 55.142 55.230 -7.670 1.00 21.41 132 PRO A O 1
ATOM 1014 N N . ALA A 1 134 ? 52.909 55.101 -7.609 1.00 18.81 133 ALA A N 1
ATOM 1015 C CA . ALA A 1 134 ? 52.888 53.619 -7.491 1.00 17.93 133 ALA A CA 1
ATOM 1016 C C . ALA A 1 134 ? 51.557 53.168 -8.058 1.00 16.95 133 ALA A C 1
ATOM 1017 O O . ALA A 1 134 ? 50.613 52.889 -7.314 1.00 15.73 133 ALA A O 1
ATOM 1019 N N . PRO A 1 135 ? 51.473 53.146 -9.399 1.00 17.83 134 PRO A N 1
ATOM 1020 C CA . PRO A 1 135 ? 50.203 52.820 -10.086 1.00 17.72 134 PRO A CA 1
ATOM 1021 C C . PRO A 1 135 ? 49.653 51.462 -9.708 1.00 17.15 134 PRO A C 1
ATOM 1022 O O . PRO A 1 135 ? 48.439 51.288 -9.607 1.00 15.87 134 PRO A O 1
ATOM 1026 N N . ASP A 1 136 ? 50.528 50.519 -9.389 1.00 16.72 135 ASP A N 1
ATOM 1027 C CA . ASP A 1 136 ? 50.045 49.198 -8.961 1.00 16.38 135 ASP A CA 1
ATOM 1028 C C . ASP A 1 136 ? 49.281 49.162 -7.656 1.00 14.89 135 ASP A C 1
ATOM 1029 O O . ASP A 1 136 ? 48.265 48.502 -7.535 1.00 14.37 135 ASP A O 1
ATOM 1034 N N . GLU A 1 137 ? 49.773 49.908 -6.662 1.00 14.13 136 GLU A N 1
ATOM 1035 C CA . GLU A 1 137 ? 49.115 50.064 -5.410 1.00 13.42 136 GLU A CA 1
ATOM 1036 C C . GLU A 1 137 ? 47.722 50.673 -5.627 1.00 13.08 136 GLU A C 1
ATOM 1037 O O . GLU A 1 137 ? 46.756 50.189 -5.070 1.00 12.24 136 GLU A O 1
ATOM 1043 N N . GLU A 1 138 ? 47.645 51.707 -6.474 1.00 14.19 137 GLU A N 1
ATOM 1044 C CA A GLU A 1 138 ? 46.361 52.358 -6.735 0.50 15.06 137 GLU A CA 1
ATOM 1045 C CA B GLU A 1 138 ? 46.348 52.319 -6.672 0.50 15.02 137 GLU A CA 1
ATOM 1046 C C . GLU A 1 138 ? 45.376 51.386 -7.405 1.00 14.36 137 GLU A C 1
ATOM 1047 O O . GLU A 1 138 ? 44.200 51.330 -7.042 1.00 13.89 137 GLU A O 1
ATOM 1058 N N . ARG A 1 139 ? 45.887 50.598 -8.352 1.00 15.25 138 ARG A N 1
ATOM 1059 C CA . ARG A 1 139 ? 45.072 49.617 -9.059 1.00 15.61 138 ARG A CA 1
ATOM 1060 C C . ARG A 1 139 ? 44.477 48.588 -8.113 1.00 14.24 138 ARG A C 1
ATOM 1061 O O . ARG A 1 139 ? 43.285 48.274 -8.164 1.00 13.73 138 ARG A O 1
ATOM 1069 N N . ARG A 1 140 ? 45.284 48.098 -7.183 1.00 12.90 139 ARG A N 1
ATOM 1070 C CA . ARG A 1 140 ? 44.788 47.100 -6.247 1.00 12.08 139 ARG A CA 1
ATOM 1071 C C . ARG A 1 140 ? 43.722 47.691 -5.300 1.00 11.53 139 ARG A C 1
ATOM 1072 O O . ARG A 1 140 ? 42.736 47.048 -4.983 1.00 11.07 139 ARG A O 1
ATOM 1080 N N . LYS A 1 141 ? 43.947 48.922 -4.835 1.00 11.49 140 LYS A N 1
ATOM 1081 C CA . LYS A 1 141 ? 42.950 49.572 -3.985 1.00 12.08 140 LYS A CA 1
ATOM 1082 C C . LYS A 1 141 ? 41.648 49.777 -4.767 1.00 12.37 140 LYS A C 1
ATOM 1083 O O . LYS A 1 141 ? 40.557 49.539 -4.211 1.00 12.38 140 LYS A O 1
ATOM 1089 N N . GLU A 1 142 ? 41.747 50.143 -6.030 1.00 12.93 141 GLU A N 1
ATOM 1090 C CA . GLU A 1 142 ? 40.583 50.276 -6.875 1.00 14.71 141 GLU A CA 1
ATOM 1091 C C . GLU A 1 142 ? 39.844 48.929 -7.049 1.00 13.92 141 GLU A C 1
ATOM 1092 O O . GLU A 1 142 ? 38.600 48.900 -7.009 1.00 12.31 141 GLU A O 1
ATOM 1098 N N . LEU A 1 143 ? 40.580 47.837 -7.271 1.00 12.59 142 LEU A N 1
ATOM 1099 C CA . LEU A 1 143 ? 39.967 46.514 -7.410 1.00 12.68 142 LEU A CA 1
ATOM 1100 C C . LEU A 1 143 ? 39.152 46.128 -6.163 1.00 11.83 142 LEU A C 1
ATOM 1101 O O . LEU A 1 143 ? 38.072 45.577 -6.283 1.00 11.26 142 LEU A O 1
ATOM 1106 N N . ALA A 1 144 ? 39.653 46.453 -4.967 1.00 10.40 143 ALA A N 1
ATOM 1107 C CA . ALA A 1 144 ? 38.974 46.178 -3.698 1.00 10.77 143 ALA A CA 1
ATOM 1108 C C . ALA A 1 144 ? 37.642 46.903 -3.676 1.00 10.63 143 ALA A C 1
ATOM 1109 O O . ALA A 1 144 ? 36.621 46.330 -3.274 1.00 11.09 143 ALA A O 1
ATOM 1111 N N . ARG A 1 145 ? 37.620 48.176 -4.122 1.00 11.19 144 ARG A N 1
ATOM 1112 C CA . ARG A 1 145 ? 36.370 48.913 -4.202 1.00 11.64 144 ARG A CA 1
ATOM 1113 C C . ARG A 1 145 ? 35.466 48.411 -5.286 1.00 11.48 144 ARG A C 1
ATOM 1114 O O . ARG A 1 145 ? 34.245 48.337 -5.070 1.00 11.57 144 ARG A O 1
ATOM 1122 N N . GLU A 1 146 ? 36.029 48.096 -6.441 1.00 11.49 145 GLU A N 1
ATOM 1123 C CA . GLU A 1 146 ? 35.261 47.546 -7.570 1.00 12.08 145 GLU A CA 1
ATOM 1124 C C . GLU A 1 146 ? 34.507 46.244 -7.189 1.00 11.39 145 GLU A C 1
ATOM 1125 O O . GLU A 1 146 ? 33.393 46.013 -7.677 1.00 11.42 145 GLU A O 1
ATOM 1131 N N . HIS A 1 147 ? 35.091 45.361 -6.378 1.00 10.26 146 HIS A N 1
ATOM 1132 C CA . HIS A 1 147 ? 34.338 44.202 -5.858 1.00 10.24 146 HIS A CA 1
ATOM 1133 C C . HIS A 1 147 ? 33.009 44.614 -5.259 1.00 10.61 146 HIS A C 1
ATOM 1134 O O . HIS A 1 147 ? 31.980 44.095 -5.624 1.00 10.45 146 HIS A O 1
ATOM 1141 N N . CYS A 1 148 ? 33.055 45.569 -4.343 1.00 10.06 147 CYS A N 1
ATOM 1142 C CA . CYS A 1 148 ? 31.839 46.037 -3.672 1.00 10.88 147 CYS A CA 1
ATOM 1143 C C . CYS A 1 148 ? 30.846 46.595 -4.676 1.00 11.20 147 CYS A C 1
ATOM 1144 O O . CYS A 1 148 ? 29.627 46.365 -4.568 1.00 10.96 147 CYS A O 1
ATOM 1147 N N . LEU A 1 149 ? 31.327 47.408 -5.623 1.00 11.33 148 LEU A N 1
ATOM 1148 C CA . LEU A 1 149 ? 30.433 48.019 -6.593 1.00 12.07 148 LEU A CA 1
ATOM 1149 C C . LEU A 1 149 ? 29.689 46.968 -7.405 1.00 12.10 148 LEU A C 1
ATOM 1150 O O . LEU A 1 149 ? 28.474 47.065 -7.612 1.00 12.46 148 LEU A O 1
ATOM 1155 N N . ARG A 1 150 ? 30.392 45.921 -7.835 1.00 11.31 149 ARG A N 1
ATOM 1156 C CA . ARG A 1 150 ? 29.758 44.900 -8.669 1.00 12.49 149 ARG A CA 1
ATOM 1157 C C . ARG A 1 150 ? 28.746 44.087 -7.868 1.00 11.78 149 ARG A C 1
ATOM 1158 O O . ARG A 1 150 ? 27.689 43.786 -8.425 1.00 12.24 149 ARG A O 1
ATOM 1166 N N . ILE A 1 151 ? 29.052 43.747 -6.590 1.00 11.53 150 ILE A N 1
ATOM 1167 C CA . ILE A 1 151 ? 28.061 43.086 -5.695 1.00 11.86 150 ILE A CA 1
ATOM 1168 C C . ILE A 1 151 ? 26.796 43.965 -5.601 1.00 12.49 150 ILE A C 1
ATOM 1169 O O . ILE A 1 151 ? 25.665 43.517 -5.751 1.00 11.58 150 ILE A O 1
ATOM 1174 N N . ASN A 1 152 ? 27.012 45.266 -5.363 1.00 12.66 151 ASN A N 1
ATOM 1175 C CA . ASN A 1 152 ? 25.876 46.175 -5.127 1.00 13.44 151 ASN A CA 1
ATOM 1176 C C . ASN A 1 152 ? 24.980 46.314 -6.343 1.00 14.61 151 ASN A C 1
ATOM 1177 O O . ASN A 1 152 ? 23.788 46.534 -6.205 1.00 14.86 151 ASN A O 1
ATOM 1182 N N . ASP A 1 153 ? 25.588 46.266 -7.526 1.00 14.55 152 ASP A N 1
ATOM 1183 C CA . ASP A 1 153 ? 24.873 46.369 -8.795 1.00 16.69 152 ASP A CA 1
ATOM 1184 C C . ASP A 1 153 ? 24.231 45.000 -9.177 1.00 15.91 152 ASP A C 1
ATOM 1185 O O . ASP A 1 153 ? 23.549 44.874 -10.194 1.00 16.39 152 ASP A O 1
ATOM 1190 N N . GLY A 1 154 ? 24.429 43.966 -8.361 1.00 15.29 153 GLY A N 1
ATOM 1191 C CA . GLY A 1 154 ? 23.973 42.601 -8.676 1.00 15.00 153 GLY A CA 1
ATOM 1192 C C . GLY A 1 154 ? 24.618 41.938 -9.897 1.00 15.36 153 GLY A C 1
ATOM 1193 O O . GLY A 1 154 ? 24.045 41.061 -10.528 1.00 15.75 153 GLY A O 1
ATOM 1194 N N . ASP A 1 155 ? 25.829 42.380 -10.199 1.00 14.61 154 ASP A N 1
ATOM 1195 C CA . ASP A 1 155 ? 26.539 42.018 -11.412 1.00 15.70 154 ASP A CA 1
ATOM 1196 C C . ASP A 1 155 ? 27.533 40.913 -11.090 1.00 15.22 154 ASP A C 1
ATOM 1197 O O . ASP A 1 155 ? 28.738 41.168 -10.967 1.00 13.96 154 ASP A O 1
ATOM 1202 N N . VAL A 1 156 ? 27.007 39.698 -10.928 1.00 14.90 155 VAL A N 1
ATOM 1203 C CA . VAL A 1 156 ? 27.833 38.550 -10.568 1.00 15.72 155 VAL A CA 1
ATOM 1204 C C . VAL A 1 156 ? 28.844 38.218 -11.677 1.00 15.70 155 VAL A C 1
ATOM 1205 O O . VAL A 1 156 ? 30.036 37.992 -11.404 1.00 14.18 155 VAL A O 1
ATOM 1209 N N . ASP A 1 157 ? 28.381 38.230 -12.918 1.00 17.69 156 ASP A N 1
ATOM 1210 C CA . ASP A 1 157 ? 29.302 37.959 -14.069 1.00 19.69 156 ASP A CA 1
ATOM 1211 C C . ASP A 1 157 ? 30.430 38.953 -14.112 1.00 19.29 156 ASP A C 1
ATOM 1212 O O . ASP A 1 157 ? 31.601 38.576 -14.271 1.00 20.39 156 ASP A O 1
ATOM 1217 N N . GLY A 1 158 ? 30.101 40.216 -13.830 1.00 18.58 157 GLY A N 1
ATOM 1218 C CA . GLY A 1 158 ? 31.108 41.269 -13.750 1.00 17.30 157 GLY A CA 1
ATOM 1219 C C . GLY A 1 158 ? 32.073 41.076 -12.606 1.00 16.83 157 GLY A C 1
ATOM 1220 O O . GLY A 1 158 ? 33.298 41.306 -12.758 1.00 17.10 157 GLY A O 1
ATOM 1221 N N . LEU A 1 159 ? 31.553 40.742 -11.422 1.00 14.88 158 LEU A N 1
ATOM 1222 C CA . LEU A 1 159 ? 32.412 40.501 -10.291 1.00 14.06 158 LEU A CA 1
ATOM 1223 C C . LEU A 1 159 ? 33.451 39.427 -10.645 1.00 14.00 158 LEU A C 1
ATOM 1224 O O . LEU A 1 159 ? 34.642 39.567 -10.324 1.00 13.89 158 LEU A O 1
ATOM 1229 N N . LEU A 1 160 ? 33.018 38.356 -11.305 1.00 14.29 159 LEU A N 1
ATOM 1230 C CA . LEU A 1 160 ? 33.924 37.202 -11.542 1.00 14.77 159 LEU A CA 1
ATOM 1231 C C . LEU A 1 160 ? 35.046 37.601 -12.489 1.00 15.12 159 LEU A C 1
ATOM 1232 O O . LEU A 1 160 ? 36.149 36.994 -12.456 1.00 13.77 159 LEU A O 1
ATOM 1237 N N . LYS A 1 161 ? 34.814 38.600 -13.340 1.00 15.05 160 LYS A N 1
ATOM 1238 C CA . LYS A 1 161 ? 35.888 39.036 -14.267 1.00 16.32 160 LYS A CA 1
ATOM 1239 C C . LYS A 1 161 ? 37.094 39.640 -13.529 1.00 15.01 160 LYS A C 1
ATOM 1240 O O . LYS A 1 161 ? 38.166 39.730 -14.109 1.00 15.86 160 LYS A O 1
ATOM 1246 N N . LEU A 1 162 ? 36.923 40.044 -12.283 1.00 13.47 161 LEU A N 1
ATOM 1247 C CA . LEU A 1 162 ? 38.030 40.601 -11.456 1.00 13.07 161 LEU A CA 1
ATOM 1248 C C . LEU A 1 162 ? 38.928 39.517 -10.910 1.00 12.77 161 LEU A C 1
ATOM 1249 O O . LEU A 1 162 ? 40.035 39.797 -10.453 1.00 13.12 161 LEU A O 1
ATOM 1254 N N . TYR A 1 163 ? 38.445 38.259 -10.958 1.00 12.07 162 TYR A N 1
ATOM 1255 C CA . TYR A 1 163 ? 39.004 37.136 -10.209 1.00 11.77 162 TYR A CA 1
ATOM 1256 C C . TYR A 1 163 ? 39.697 36.086 -11.090 1.00 12.00 162 TYR A C 1
ATOM 1257 O O . TYR A 1 163 ? 39.341 35.865 -12.246 1.00 12.43 162 TYR A O 1
ATOM 1266 N N . SER A 1 164 ? 40.721 35.451 -10.520 1.00 12.41 163 SER A N 1
ATOM 1267 C CA . SER A 1 164 ? 41.436 34.336 -11.116 1.00 13.03 163 SER A CA 1
ATOM 1268 C C . SER A 1 164 ? 40.667 33.039 -10.969 1.00 13.49 163 SER A C 1
ATOM 1269 O O . SER A 1 164 ? 39.978 32.862 -9.967 1.00 12.36 163 SER A O 1
ATOM 1272 N N . PRO A 1 165 ? 40.784 32.149 -11.961 1.00 15.17 164 PRO A N 1
ATOM 1273 C CA . PRO A 1 165 ? 40.219 30.792 -11.777 1.00 15.69 164 PRO A CA 1
ATOM 1274 C C . PRO A 1 165 ? 40.789 30.056 -10.567 1.00 15.77 164 PRO A C 1
ATOM 1275 O O . PRO A 1 165 ? 40.178 29.121 -10.107 1.00 15.83 164 PRO A O 1
ATOM 1279 N N . ARG A 1 166 ? 41.960 30.461 -10.102 1.00 16.26 165 ARG A N 1
ATOM 1280 C CA . ARG A 1 166 ? 42.590 29.878 -8.934 1.00 17.47 165 ARG A CA 1
ATOM 1281 C C . ARG A 1 166 ? 42.219 30.549 -7.619 1.00 14.76 165 ARG A C 1
ATOM 1282 O O . ARG A 1 166 ? 42.810 30.239 -6.610 1.00 14.08 165 ARG A O 1
ATOM 1290 N N . ILE A 1 167 ? 41.200 31.405 -7.599 1.00 13.14 166 ILE A N 1
ATOM 1291 C CA . ILE A 1 167 ? 40.839 32.183 -6.414 1.00 11.65 166 ILE A CA 1
ATOM 1292 C C . ILE A 1 167 ? 40.632 31.293 -5.212 1.00 11.75 166 ILE A C 1
ATOM 1293 O O . ILE A 1 167 ? 39.945 30.271 -5.321 1.00 12.61 166 ILE A O 1
ATOM 1298 N N . ARG A 1 168 ? 41.308 31.606 -4.119 1.00 11.82 167 ARG A N 1
ATOM 1299 C CA . ARG A 1 168 ? 41.047 31.005 -2.811 1.00 12.54 167 ARG A CA 1
ATOM 1300 C C . ARG A 1 168 ? 40.451 32.152 -1.954 1.00 11.49 167 ARG A C 1
ATOM 1301 O O . ARG A 1 168 ? 41.047 33.224 -1.827 1.00 12.08 167 ARG A O 1
ATOM 1309 N N . PHE A 1 169 ? 39.282 31.933 -1.361 1.00 10.65 168 PHE A N 1
ATOM 1310 C CA . PHE A 1 169 ? 38.707 32.903 -0.488 1.00 10.77 168 PHE A CA 1
ATOM 1311 C C . PHE A 1 169 ? 38.204 32.324 0.818 1.00 11.11 168 PHE A C 1
ATOM 1312 O O . PHE A 1 169 ? 37.845 31.138 0.893 1.00 11.27 168 PHE A O 1
ATOM 1320 N N . GLU A 1 170 ? 38.217 33.154 1.854 1.00 12.14 169 GLU A N 1
ATOM 1321 C CA . GLU A 1 170 ? 37.798 32.742 3.187 1.00 12.62 169 GLU A CA 1
ATOM 1322 C C . GLU A 1 170 ? 36.958 33.836 3.861 1.00 13.16 169 GLU A C 1
ATOM 1323 O O . GLU A 1 170 ? 37.374 34.975 4.022 1.00 13.04 169 GLU A O 1
ATOM 1329 N N . ASP A 1 171 ? 35.759 33.458 4.262 1.00 12.20 170 ASP A N 1
ATOM 1330 C CA . ASP A 1 171 ? 34.778 34.400 4.793 1.00 12.07 170 ASP A CA 1
ATOM 1331 C C . ASP A 1 171 ? 33.918 33.812 5.879 1.00 12.38 170 ASP A C 1
ATOM 1332 O O . ASP A 1 171 ? 33.105 32.964 5.550 1.00 13.68 170 ASP A O 1
ATOM 1337 N N . PRO A 1 172 ? 34.065 34.224 7.149 1.00 11.99 171 PRO A N 1
ATOM 1338 C CA . PRO A 1 172 ? 35.070 35.081 7.740 1.00 11.49 171 PRO A CA 1
ATOM 1339 C C . PRO A 1 172 ? 36.348 34.293 7.864 1.00 11.51 171 PRO A C 1
ATOM 1340 O O . PRO A 1 172 ? 36.352 33.045 7.784 1.00 10.63 171 PRO A O 1
ATOM 1344 N N . VAL A 1 173 ? 37.474 35.000 8.032 1.00 11.05 172 VAL A N 1
ATOM 1345 C CA . VAL A 1 173 ? 38.694 34.309 8.485 1.00 11.41 172 VAL A CA 1
ATOM 1346 C C . VAL A 1 173 ? 38.373 33.487 9.723 1.00 12.40 172 VAL A C 1
ATOM 1347 O O . VAL A 1 173 ? 37.714 34.004 10.641 1.00 12.66 172 VAL A O 1
ATOM 1351 N N . GLY A 1 174 ? 38.799 32.210 9.689 1.00 12.65 173 GLY A N 1
ATOM 1352 C CA . GLY A 1 174 ? 38.485 31.238 10.698 1.00 14.31 173 GLY A CA 1
ATOM 1353 C C . GLY A 1 174 ? 37.356 30.290 10.335 1.00 15.07 173 GLY A C 1
ATOM 1354 O O . GLY A 1 174 ? 36.756 29.629 11.223 1.00 19.88 173 GLY A O 1
ATOM 1355 N N . SER A 1 175 ? 37.031 30.239 9.064 1.00 12.99 174 SER A N 1
ATOM 1356 C CA . SER A 1 175 ? 36.039 29.277 8.577 1.00 13.04 174 SER A CA 1
ATOM 1357 C C . SER A 1 175 ? 36.759 28.206 7.770 1.00 12.69 174 SER A C 1
ATOM 1358 O O . SER A 1 175 ? 37.260 27.227 8.359 1.00 13.30 174 SER A O 1
ATOM 1361 N N . TRP A 1 176 ? 36.808 28.338 6.448 1.00 12.16 175 TRP A N 1
ATOM 1362 C CA . TRP A 1 176 ? 37.513 27.418 5.576 1.00 12.53 175 TRP A CA 1
ATOM 1363 C C . TRP A 1 176 ? 37.786 28.163 4.276 1.00 12.11 175 TRP A C 1
ATOM 1364 O O . TRP A 1 176 ? 37.127 29.166 3.934 1.00 11.23 175 TRP A O 1
ATOM 1375 N N . TH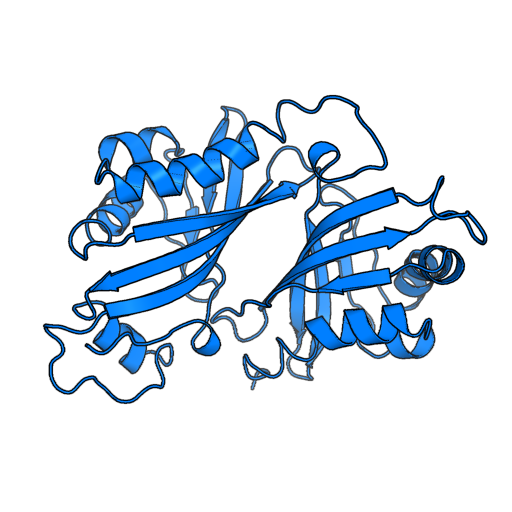R A 1 177 ? 38.704 27.632 3.504 1.00 12.70 176 THR A N 1
ATOM 1376 C CA . THR A 1 177 ? 38.978 28.212 2.218 1.00 12.62 176 THR A CA 1
ATOM 1377 C C . THR A 1 177 ? 38.073 27.588 1.175 1.00 12.31 176 THR A C 1
ATOM 1378 O O . THR A 1 177 ? 37.917 26.347 1.191 1.00 12.69 176 THR A O 1
ATOM 1382 N N . ARG A 1 178 ? 37.467 28.424 0.315 1.00 11.68 177 ARG A N 1
ATOM 1383 C CA . ARG A 1 178 ? 36.738 27.973 -0.871 1.00 12.35 177 ARG A CA 1
ATOM 1384 C C . ARG A 1 178 ? 37.656 28.261 -2.082 1.00 12.28 177 ARG A C 1
ATOM 1385 O O . ARG A 1 178 ? 38.384 29.264 -2.057 1.00 12.68 177 ARG A O 1
ATOM 1393 N N . THR A 1 179 ? 37.581 27.421 -3.113 1.00 12.48 178 THR A N 1
ATOM 1394 C CA . THR A 1 179 ? 38.416 27.611 -4.293 1.00 12.68 178 T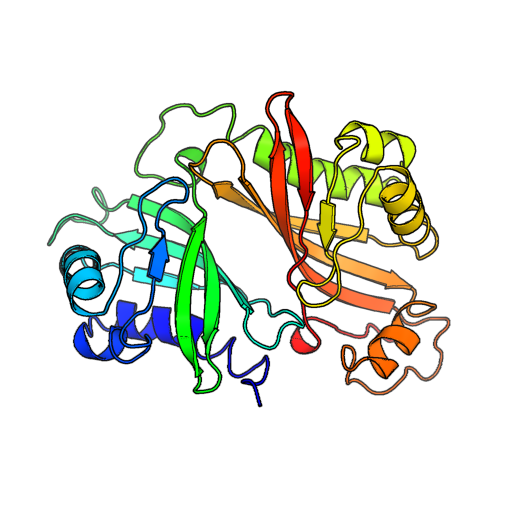HR A CA 1
ATOM 1395 C C . THR A 1 179 ? 37.554 27.716 -5.534 1.00 12.55 178 THR A C 1
ATOM 1396 O O . THR A 1 179 ? 36.628 26.913 -5.755 1.00 12.76 178 THR A O 1
ATOM 1400 N N . GLY A 1 180 ? 37.939 28.623 -6.442 1.00 11.92 179 GLY A N 1
ATOM 1401 C CA . GLY A 1 180 ? 37.416 28.620 -7.784 1.00 12.26 179 GLY A CA 1
ATOM 1402 C C . GLY A 1 180 ? 36.276 29.588 -8.069 1.00 11.89 179 GLY A C 1
ATOM 1403 O O . GLY A 1 180 ? 35.570 30.038 -7.174 1.00 11.35 179 GLY A O 1
ATOM 1404 N N . LEU A 1 181 ? 36.155 29.922 -9.348 1.00 12.51 180 LEU A N 1
ATOM 1405 C CA . LEU A 1 181 ? 35.159 30.927 -9.758 1.00 12.34 180 LEU A CA 1
ATOM 1406 C C . LEU A 1 181 ? 33.719 30.403 -9.567 1.00 12.70 180 LEU A C 1
ATOM 1407 O O . LEU A 1 181 ? 32.824 31.243 -9.284 1.00 12.40 180 LEU A O 1
ATOM 1412 N N . GLU A 1 182 ? 33.493 29.105 -9.690 1.00 13.57 181 GLU A N 1
ATOM 1413 C CA . GLU A 1 182 ? 32.078 28.638 -9.551 1.00 14.21 181 GLU A CA 1
ATOM 1414 C C . GLU A 1 182 ? 31.665 28.738 -8.078 1.00 12.94 181 GLU A C 1
ATOM 1415 O O . GLU A 1 182 ? 30.506 29.048 -7.789 1.00 12.01 181 GLU A O 1
ATOM 1421 N N . ALA A 1 183 ? 32.578 28.503 -7.141 1.00 12.06 182 ALA A N 1
ATOM 1422 C CA . ALA A 1 183 ? 32.242 28.693 -5.764 1.00 11.89 182 ALA A CA 1
ATOM 1423 C C . ALA A 1 183 ? 31.993 30.160 -5.468 1.00 11.26 182 ALA A C 1
ATOM 1424 O O . ALA A 1 183 ? 31.063 30.544 -4.716 1.00 10.99 182 ALA A O 1
ATOM 1426 N N . LEU A 1 184 ? 32.823 31.055 -6.047 1.00 10.67 183 LEU A N 1
ATOM 1427 C CA . LEU A 1 184 ? 32.615 32.462 -5.856 1.00 10.56 183 LEU A CA 1
ATOM 1428 C C . LEU A 1 184 ? 31.301 32.912 -6.444 1.00 10.29 183 LEU A C 1
ATOM 1429 O O . LEU A 1 184 ? 30.588 33.752 -5.844 1.00 10.48 183 LEU A O 1
ATOM 1434 N N . ARG A 1 185 ? 30.942 32.342 -7.569 1.00 10.97 184 ARG A N 1
ATOM 1435 C CA . ARG A 1 185 ? 29.649 32.651 -8.215 1.00 11.93 184 ARG A CA 1
ATOM 1436 C C . ARG A 1 185 ? 28.484 32.282 -7.295 1.00 11.87 184 ARG A C 1
ATOM 1437 O O . ARG A 1 185 ? 27.522 33.065 -7.127 1.00 11.93 184 ARG A O 1
ATOM 1445 N N . ALA A 1 186 ? 28.560 31.090 -6.670 1.00 11.89 185 ALA A N 1
ATOM 1446 C CA . ALA A 1 186 ? 27.498 30.692 -5.732 1.00 12.14 185 ALA A CA 1
ATOM 1447 C C . ALA A 1 186 ? 27.416 31.686 -4.534 1.00 11.68 185 ALA A C 1
ATOM 1448 O O . ALA A 1 186 ? 26.307 32.094 -4.164 1.00 11.87 185 ALA A O 1
ATOM 1450 N N . HIS A 1 187 ? 28.566 32.013 -3.927 1.00 11.89 186 HIS A N 1
ATOM 1451 C CA . HIS A 1 187 ? 28.650 32.901 -2.781 1.00 12.17 186 HIS A CA 1
ATOM 1452 C C . HIS A 1 187 ? 28.075 34.267 -3.166 1.00 12.57 186 HIS A C 1
ATOM 1453 O O . HIS A 1 187 ? 27.194 34.799 -2.479 1.00 12.44 186 HIS A O 1
ATOM 1460 N N . ALA A 1 188 ? 28.508 34.791 -4.301 1.00 12.31 187 ALA A N 1
ATOM 1461 C CA . ALA A 1 188 ? 28.023 36.086 -4.804 1.00 12.57 187 ALA A CA 1
ATOM 1462 C C . ALA A 1 188 ? 26.497 36.066 -5.144 1.00 13.58 187 ALA A C 1
ATOM 1463 O O . ALA A 1 188 ? 25.785 37.049 -4.895 1.00 13.23 187 ALA A O 1
ATOM 1465 N N . THR A 1 189 ? 26.016 34.934 -5.628 1.00 12.90 188 THR A N 1
ATOM 1466 C CA . THR A 1 189 ? 24.603 34.736 -6.004 1.00 13.94 188 THR A CA 1
ATOM 1467 C C . THR A 1 189 ? 23.768 34.760 -4.740 1.00 14.08 188 THR A C 1
ATOM 1468 O O . THR A 1 189 ? 22.671 35.404 -4.694 1.00 14.91 188 THR A O 1
ATOM 1472 N N . MET A 1 190 ? 24.248 34.082 -3.712 1.00 14.12 189 MET A N 1
ATOM 1473 C CA A MET A 1 190 ? 23.582 34.140 -2.397 0.50 14.60 189 MET A CA 1
ATOM 1474 C CA B MET A 1 190 ? 23.585 34.142 -2.397 0.50 14.71 189 MET A CA 1
ATOM 1475 C C . MET A 1 190 ? 23.566 35.589 -1.873 1.00 14.11 189 MET A C 1
ATOM 1476 O O . MET A 1 190 ? 22.511 36.059 -1.377 1.00 13.58 189 MET A O 1
ATOM 1485 N N . ALA A 1 191 ? 24.682 36.312 -2.035 1.00 12.83 190 ALA A N 1
ATOM 1486 C CA . ALA A 1 191 ? 24.770 37.698 -1.552 1.00 12.19 190 ALA A CA 1
ATOM 1487 C C . ALA A 1 191 ? 23.694 38.552 -2.232 1.00 12.73 190 ALA A C 1
ATOM 1488 O O . ALA A 1 191 ? 22.925 39.268 -1.573 1.00 12.53 190 ALA A O 1
ATOM 1490 N N . VAL A 1 192 ? 23.669 38.505 -3.576 1.00 12.91 191 VAL A N 1
ATOM 1491 C CA . VAL A 1 192 ? 22.753 39.283 -4.339 1.00 13.62 191 VAL A CA 1
ATOM 1492 C C . VAL A 1 192 ? 21.309 38.930 -3.995 1.00 13.90 191 VAL A C 1
ATOM 1493 O O . VAL A 1 192 ? 20.436 39.832 -3.821 1.00 14.31 191 VAL A O 1
ATOM 1497 N N . GLY A 1 193 ? 21.020 37.634 -3.800 1.00 14.17 192 GLY A N 1
ATOM 1498 C CA . GLY A 1 193 ? 19.666 37.190 -3.500 1.00 14.78 192 GLY A CA 1
ATOM 1499 C C . GLY A 1 193 ? 19.225 37.671 -2.124 1.00 15.20 192 GLY A C 1
ATOM 1500 O O . GLY A 1 193 ? 18.032 37.729 -1.868 1.00 15.89 192 GLY A O 1
ATOM 1501 N N . SER A 1 194 ? 20.200 37.956 -1.242 1.00 14.31 193 SER A N 1
ATOM 1502 C CA A SER A 1 194 ? 19.974 38.451 0.121 0.50 14.22 193 SER A CA 1
ATOM 1503 C CA B SER A 1 194 ? 19.843 38.469 0.087 0.50 14.07 193 SER A CA 1
ATOM 1504 C C . SER A 1 194 ? 20.049 39.978 0.182 1.00 13.92 193 SER A C 1
ATOM 1505 O O . SER A 1 194 ? 20.130 40.533 1.298 1.00 13.09 193 SER A O 1
ATOM 1510 N N . ASN A 1 195 ? 20.077 40.641 -0.977 1.00 13.90 194 ASN A N 1
ATOM 1511 C CA . ASN A 1 195 ? 20.149 42.116 -1.021 1.00 13.99 194 ASN A CA 1
ATOM 1512 C C . ASN A 1 195 ? 21.323 42.690 -0.291 1.00 13.10 194 ASN A C 1
ATOM 1513 O O . ASN A 1 195 ? 21.268 43.800 0.333 1.00 12.34 194 ASN A O 1
ATOM 1518 N N . VAL A 1 196 ? 22.463 42.009 -0.361 1.00 11.38 195 VAL A N 1
ATOM 1519 C CA . VAL A 1 196 ? 23.700 42.511 0.249 1.00 10.68 195 VAL A CA 1
ATOM 1520 C C . VAL A 1 196 ? 24.062 43.892 -0.380 1.00 10.58 195 VAL A C 1
ATOM 1521 O O . VAL A 1 196 ? 23.946 44.099 -1.589 1.00 11.05 195 VAL A O 1
ATOM 1525 N N . ARG A 1 197 ? 24.422 44.813 0.484 1.00 11.02 196 ARG A N 1
ATOM 1526 C CA . ARG A 1 197 ? 25.035 46.095 0.088 1.00 11.50 196 ARG A CA 1
ATOM 1527 C C . ARG A 1 197 ? 26.311 46.253 0.862 1.00 11.25 196 ARG A C 1
ATOM 1528 O O . ARG A 1 197 ? 26.388 45.922 2.044 1.00 12.47 196 ARG A O 1
ATOM 1536 N N . GLU A 1 198 ? 27.377 46.603 0.132 1.00 11.46 197 GLU A N 1
ATOM 1537 C CA . GLU A 1 198 ? 28.730 46.697 0.656 1.00 11.19 197 GLU A CA 1
ATOM 1538 C C . GLU A 1 198 ? 29.225 48.133 0.402 1.00 11.19 197 GLU A C 1
ATOM 1539 O O . GLU A 1 198 ? 29.440 48.512 -0.768 1.00 11.94 197 GLU A O 1
ATOM 1545 N N . THR A 1 199 ? 29.351 48.915 1.467 1.00 10.18 198 THR A N 1
ATOM 1546 C CA . THR A 1 199 ? 29.745 50.343 1.337 1.00 10.30 198 THR A CA 1
ATOM 1547 C C . THR A 1 199 ? 31.173 50.453 1.875 1.00 10.31 198 THR A C 1
ATOM 1548 O O . THR A 1 199 ? 31.429 50.219 3.043 1.00 11.19 198 THR A O 1
ATOM 1552 N N . ALA A 1 200 ? 32.099 50.744 0.983 1.00 10.95 199 ALA A N 1
ATOM 1553 C CA . ALA A 1 200 ? 33.510 50.785 1.323 1.00 11.24 199 ALA A CA 1
ATOM 1554 C C . ALA A 1 200 ? 33.890 52.097 1.951 1.00 13.08 199 ALA A C 1
ATOM 1555 O O . ALA A 1 200 ? 33.427 53.182 1.535 1.00 15.61 199 ALA A O 1
ATOM 1557 N N . GLY A 1 201 ? 34.784 52.014 2.918 1.00 12.45 200 GLY A N 1
ATOM 1558 C CA . GLY A 1 201 ? 35.290 53.150 3.650 1.00 12.97 200 GLY A CA 1
ATOM 1559 C C . GLY A 1 201 ? 36.682 53.458 3.158 1.00 13.71 200 GLY A C 1
ATOM 1560 O O . GLY A 1 201 ? 36.861 54.192 2.165 1.00 15.40 200 GLY A O 1
ATOM 1561 N N . LEU A 1 202 ? 37.643 52.945 3.894 1.00 12.90 201 LEU A N 1
ATOM 1562 C CA . LEU A 1 202 ? 39.046 53.226 3.719 1.00 13.84 201 LEU A CA 1
ATOM 1563 C C . LEU A 1 202 ? 39.766 52.114 2.989 1.00 12.76 201 LEU A C 1
ATOM 1564 O O . LEU A 1 202 ? 39.416 50.955 3.133 1.00 11.83 201 LEU A O 1
ATOM 1569 N N . THR A 1 203 ? 40.779 52.474 2.209 1.00 11.77 202 THR A N 1
ATOM 1570 C CA . THR A 1 203 ? 41.678 51.478 1.587 1.00 11.33 202 THR A CA 1
ATOM 1571 C C . THR A 1 203 ? 43.138 51.762 1.920 1.00 11.76 202 THR A C 1
ATOM 1572 O O . THR A 1 203 ? 43.546 52.901 2.141 1.00 11.06 202 THR A O 1
ATOM 1576 N N . VAL A 1 204 ? 43.931 50.698 1.951 1.00 11.65 203 VAL A N 1
ATOM 1577 C CA . VAL A 1 204 ? 45.394 50.758 1.953 1.00 11.54 203 VAL A CA 1
ATOM 1578 C C . VAL A 1 204 ? 45.905 49.688 1.021 1.00 11.42 203 VAL A C 1
ATOM 1579 O O . VAL A 1 204 ? 45.195 48.690 0.695 1.00 10.72 203 VAL A O 1
ATOM 1583 N N . ALA A 1 205 ? 47.113 49.907 0.529 1.00 11.33 204 ALA A N 1
ATOM 1584 C CA . ALA A 1 205 ? 47.828 48.870 -0.238 1.00 12.09 204 ALA A CA 1
ATOM 1585 C C . ALA A 1 205 ? 48.915 48.258 0.602 1.00 12.81 204 ALA A C 1
ATOM 1586 O O . ALA A 1 205 ? 49.407 48.888 1.544 1.00 13.07 204 ALA A O 1
ATOM 1588 N N . GLY A 1 206 ? 49.336 47.033 0.258 1.00 13.83 205 GLY A N 1
ATOM 1589 C CA . GLY A 1 206 ? 50.614 46.515 0.764 1.00 14.60 205 GLY A CA 1
ATOM 1590 C C . GLY A 1 206 ? 51.766 46.847 -0.164 1.00 16.24 205 GLY A C 1
ATOM 1591 O O . GLY A 1 206 ? 51.553 47.133 -1.354 1.00 17.19 205 GLY A O 1
ATOM 1592 N N . GLN A 1 207 ? 52.981 46.865 0.376 1.00 15.82 206 GLN A N 1
ATOM 1593 C CA . GLN A 1 207 ? 54.182 47.166 -0.389 1.00 16.86 206 GLN A CA 1
ATOM 1594 C C . GLN A 1 207 ? 54.835 45.892 -0.904 1.00 17.11 206 GLN A C 1
ATOM 1595 O O . GLN A 1 207 ? 56.052 45.821 -1.071 1.00 19.72 206 GLN A O 1
ATOM 1601 N N . ASP A 1 208 ? 54.017 44.890 -1.183 1.00 15.29 207 ASP A N 1
ATOM 1602 C CA . ASP A 1 208 ? 54.574 43.617 -1.655 1.00 15.17 207 ASP A CA 1
ATOM 1603 C C . ASP A 1 208 ? 54.172 43.294 -3.094 1.00 14.55 207 ASP A C 1
ATOM 1604 O O . ASP A 1 208 ? 54.407 42.201 -3.584 1.00 15.12 207 ASP A O 1
ATOM 1609 N N . GLY A 1 209 ? 53.582 44.266 -3.802 1.00 14.20 208 GLY A N 1
ATOM 1610 C CA . GLY A 1 209 ? 53.125 44.053 -5.145 1.00 14.29 208 GLY A CA 1
ATOM 1611 C C . GLY A 1 209 ? 51.929 43.114 -5.257 1.00 14.00 208 GLY A C 1
ATOM 1612 O O . GLY A 1 209 ? 51.628 42.621 -6.382 1.00 14.44 208 GLY A O 1
ATOM 1613 N N . ARG A 1 210 ? 51.256 42.855 -4.153 1.00 13.42 209 ARG A N 1
ATOM 1614 C CA A ARG A 1 210 ? 50.190 41.834 -4.131 0.50 13.39 209 ARG A CA 1
ATOM 1615 C CA B ARG A 1 210 ? 50.191 41.819 -4.121 0.50 13.43 209 ARG A CA 1
ATOM 1616 C C . ARG A 1 210 ? 48.923 42.228 -3.391 1.00 12.47 209 ARG A C 1
ATOM 1617 O O . ARG A 1 210 ? 47.827 41.982 -3.900 1.00 12.11 209 ARG A O 1
ATOM 1632 N N . HIS A 1 211 ? 49.058 42.787 -2.181 1.00 12.19 210 HIS A N 1
ATOM 1633 C CA . HIS A 1 211 ? 47.913 42.985 -1.305 1.00 11.73 210 HIS A CA 1
ATOM 1634 C C . HIS A 1 211 ? 47.314 44.367 -1.330 1.00 11.29 210 HIS A C 1
ATOM 1635 O O . HIS A 1 211 ? 47.983 45.363 -1.692 1.00 12.16 210 HIS A O 1
ATOM 1642 N N . ALA A 1 212 ? 46.028 44.413 -0.982 1.00 10.65 211 ALA A N 1
ATOM 1643 C CA . ALA A 1 212 ? 45.327 45.642 -0.626 1.00 10.42 211 ALA A CA 1
ATOM 1644 C C . ALA A 1 212 ? 44.245 45.272 0.346 1.00 10.24 211 ALA A C 1
ATOM 1645 O O . ALA A 1 212 ? 43.928 44.083 0.510 1.00 10.52 211 ALA A O 1
ATOM 1647 N N . ALA A 1 213 ? 43.675 46.267 1.031 1.00 9.84 212 ALA A N 1
ATOM 1648 C CA . ALA A 1 213 ? 42.593 46.029 1.992 1.00 9.39 212 ALA A CA 1
ATOM 1649 C C . ALA A 1 213 ? 41.604 47.199 1.987 1.00 9.69 212 ALA A C 1
ATOM 1650 O O . ALA A 1 213 ? 41.965 48.296 1.667 1.00 9.55 212 ALA A O 1
ATOM 1652 N N . VAL A 1 214 ? 40.329 46.886 2.224 1.00 9.39 213 VAL A N 1
ATOM 1653 C CA . VAL A 1 214 ? 39.271 47.879 2.260 1.00 9.52 213 VAL A CA 1
ATOM 1654 C C . VAL A 1 214 ? 38.384 47.603 3.495 1.00 9.31 213 VAL A C 1
ATOM 1655 O O . VAL A 1 214 ? 38.063 46.434 3.777 1.00 9.04 213 VAL A O 1
ATOM 1659 N N . THR A 1 215 ? 38.016 48.668 4.208 1.00 8.85 214 THR A N 1
ATOM 1660 C CA . THR A 1 215 ? 37.001 48.534 5.263 1.00 9.03 214 THR A CA 1
ATOM 1661 C C . THR A 1 215 ? 35.633 48.624 4.593 1.00 8.68 214 THR A C 1
ATOM 1662 O O . THR A 1 215 ? 35.458 49.358 3.615 1.00 9.17 214 THR A O 1
ATOM 1666 N N . VAL A 1 216 ? 34.706 47.842 5.105 1.00 8.83 215 VAL A N 1
ATOM 1667 C CA . VAL A 1 216 ? 33.391 47.753 4.485 1.00 9.01 215 VAL A CA 1
ATOM 1668 C C . VAL A 1 216 ? 32.300 47.746 5.535 1.00 8.88 215 VAL A C 1
ATOM 1669 O O . VAL A 1 216 ? 32.480 47.114 6.592 1.00 9.78 215 VAL A O 1
ATOM 1673 N N . SER A 1 217 ? 31.215 48.461 5.276 1.00 9.27 216 SER A N 1
ATOM 1674 C CA . SER A 1 217 ? 30.021 48.392 6.106 1.00 9.69 216 SER A CA 1
ATOM 1675 C C . SER A 1 217 ? 28.956 47.756 5.221 1.00 10.37 216 SER A C 1
ATOM 1676 O O . SER A 1 217 ? 28.608 48.293 4.172 1.00 10.06 216 SER A O 1
ATOM 1679 N N . ALA A 1 218 ? 28.496 46.564 5.588 1.00 10.11 217 ALA A N 1
ATOM 1680 C CA . ALA A 1 218 ? 27.527 45.819 4.806 1.00 9.97 217 ALA A CA 1
ATOM 1681 C C . ALA A 1 218 ? 26.180 45.698 5.538 1.00 10.23 217 ALA A C 1
ATOM 1682 O O . ALA A 1 218 ? 26.070 45.663 6.761 1.00 10.41 217 ALA A O 1
ATOM 1684 N N . THR A 1 219 ? 25.129 45.624 4.745 1.00 10.39 218 THR A N 1
ATOM 1685 C CA . THR A 1 219 ? 23.812 45.163 5.206 1.00 11.32 218 THR A CA 1
ATOM 1686 C C . THR A 1 219 ? 23.296 44.023 4.323 1.00 11.66 218 THR A C 1
ATOM 1687 O O . THR A 1 219 ? 23.677 43.891 3.163 1.00 11.11 218 THR A O 1
ATOM 1691 N N . MET A 1 220 ? 22.341 43.272 4.866 1.00 12.21 219 MET A N 1
ATOM 1692 C CA . MET A 1 220 ? 21.697 42.202 4.101 1.00 12.62 219 MET A CA 1
ATOM 1693 C C . MET A 1 220 ? 20.440 41.768 4.818 1.00 13.29 219 MET A C 1
ATOM 1694 O O . MET A 1 220 ? 20.255 42.061 6.000 1.00 13.14 219 MET A O 1
ATOM 1699 N N . ASP A 1 221 ? 19.564 41.100 4.092 1.00 14.00 220 ASP A N 1
ATOM 1700 C CA . ASP A 1 221 ? 18.339 40.535 4.695 1.00 15.38 220 ASP A CA 1
ATOM 1701 C C . ASP A 1 221 ? 18.711 39.643 5.891 1.00 15.12 220 ASP A C 1
ATOM 1702 O O . ASP A 1 221 ? 19.706 38.945 5.851 1.00 13.79 220 ASP A O 1
ATOM 1707 N N . TYR A 1 222 ? 17.921 39.703 6.946 1.00 16.21 221 TYR A N 1
ATOM 1708 C CA . TYR A 1 222 ? 18.154 38.856 8.120 1.00 17.38 221 TYR A CA 1
ATOM 1709 C C . TYR A 1 222 ? 18.099 37.348 7.755 1.00 18.36 221 TYR A C 1
ATOM 1710 O O . TYR A 1 222 ? 18.902 36.542 8.321 1.00 18.75 221 TYR A O 1
ATOM 1719 N N . LEU A 1 223 ? 17.236 37.009 6.821 1.00 19.95 222 LEU A N 1
ATOM 1720 C CA . LEU A 1 223 ? 17.097 35.619 6.322 1.00 21.67 222 LEU A CA 1
ATOM 1721 C C . LEU A 1 223 ? 17.794 35.571 4.949 1.00 21.96 222 LEU A C 1
ATOM 1722 O O . LEU A 1 223 ? 17.614 36.453 4.104 1.00 22.66 222 LEU A O 1
ATOM 1727 N N . PRO A 1 224 ? 18.612 34.536 4.706 1.00 22.74 223 PRO A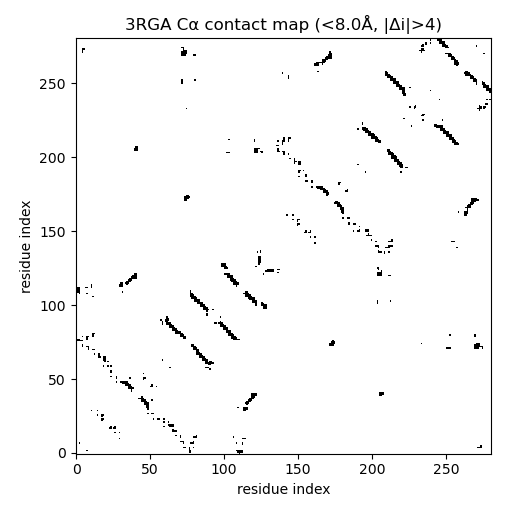 N 1
ATOM 1728 C CA . PRO A 1 224 ? 18.828 33.357 5.512 1.00 24.14 223 PRO A CA 1
ATOM 1729 C C . PRO A 1 224 ? 20.018 33.403 6.443 1.00 23.52 223 PRO A C 1
ATOM 1730 O O . PRO A 1 224 ? 20.203 32.461 7.216 1.00 26.44 223 PRO A O 1
ATOM 1734 N N . SER A 1 225 ? 20.834 34.448 6.380 1.00 22.07 224 SER A N 1
ATOM 1735 C CA . SER A 1 225 ? 22.128 34.431 7.098 1.00 22.14 224 SER A CA 1
ATOM 1736 C C . SER A 1 225 ? 22.020 34.430 8.620 1.00 21.45 224 SER A C 1
ATOM 1737 O O . SER A 1 225 ? 22.819 33.758 9.321 1.00 22.00 224 SER A O 1
ATOM 1740 N N . GLY A 1 226 ? 21.083 35.197 9.144 1.00 19.81 225 GLY A N 1
ATOM 1741 C CA . GLY A 1 226 ? 21.003 35.425 10.571 1.00 19.93 225 GLY A CA 1
ATOM 1742 C C . GLY A 1 226 ? 20.895 34.148 11.403 1.00 20.16 225 GLY A C 1
ATOM 1743 O O . GLY A 1 226 ? 21.622 33.957 12.387 1.00 19.02 225 GLY A O 1
ATOM 1744 N N . PRO A 1 227 ? 19.978 33.247 11.022 1.00 20.96 226 PRO A N 1
ATOM 1745 C CA . PRO A 1 227 ? 19.878 32.023 11.829 1.00 21.83 226 PRO A CA 1
ATOM 1746 C C . PRO A 1 227 ? 21.148 31.161 11.755 1.00 21.09 226 PRO A C 1
ATOM 1747 O O . PRO A 1 227 ? 21.494 30.525 12.747 1.00 22.47 226 PRO A O 1
ATOM 1751 N N . LEU A 1 228 ? 21.815 31.152 10.611 1.00 19.67 227 LEU A N 1
ATOM 1752 C CA . LEU A 1 228 ? 23.079 30.434 10.456 1.00 19.88 227 LEU A CA 1
ATOM 1753 C C . LEU A 1 228 ? 24.150 31.098 11.321 1.00 19.19 227 LEU A C 1
ATOM 1754 O O . LEU A 1 228 ? 24.890 30.404 12.031 1.00 20.05 227 LEU A O 1
ATOM 1759 N N . LEU A 1 229 ? 24.274 32.425 11.260 1.00 17.84 228 LEU A N 1
ATOM 1760 C CA . LEU A 1 229 ? 25.224 33.097 12.142 1.00 17.69 228 LEU A CA 1
ATOM 1761 C C . LEU A 1 229 ? 24.970 32.758 13.613 1.00 18.56 228 LEU A C 1
ATOM 1762 O O . LEU A 1 229 ? 25.897 32.463 14.390 1.00 19.63 228 LEU A O 1
ATOM 1767 N N . ALA A 1 230 ? 23.714 32.784 13.992 1.00 19.29 229 ALA A N 1
ATOM 1768 C CA . ALA A 1 230 ? 23.348 32.532 15.403 1.00 21.22 229 ALA A CA 1
ATOM 1769 C C . ALA A 1 230 ? 23.787 31.128 15.825 1.00 23.12 229 ALA A C 1
ATOM 1770 O O . ALA A 1 230 ? 24.322 30.944 16.919 1.00 24.51 229 ALA A O 1
ATOM 1772 N N . ARG A 1 231 ? 23.583 30.151 14.958 1.00 24.10 230 ARG A N 1
ATOM 1773 C CA . ARG A 1 231 ? 23.980 28.779 15.251 1.00 26.64 230 ARG A CA 1
ATOM 1774 C C . ARG A 1 231 ? 25.503 28.608 15.370 1.00 24.38 230 ARG A C 1
ATOM 1775 O O . ARG A 1 231 ? 25.963 27.685 16.000 1.00 25.11 230 ARG A O 1
ATOM 1783 N N . HIS A 1 232 ? 26.290 29.481 14.754 1.00 21.33 231 HIS A N 1
ATOM 1784 C CA . HIS A 1 232 ? 27.728 29.290 14.766 1.00 20.88 231 HIS A CA 1
ATOM 1785 C C . HIS A 1 232 ? 28.451 30.358 15.558 1.00 21.01 231 HIS A C 1
ATOM 1786 O O . HIS A 1 232 ? 29.603 30.661 15.253 1.00 19.53 231 HIS A O 1
ATOM 1793 N N . HIS A 1 233 ? 27.750 30.926 16.533 1.00 21.96 232 HIS A N 1
ATOM 1794 C CA . HIS A 1 233 ? 28.339 31.905 17.442 1.00 23.47 232 HIS A CA 1
ATOM 1795 C C . HIS A 1 233 ? 28.873 33.124 16.767 1.00 21.94 232 HIS A C 1
ATOM 1796 O O . HIS A 1 233 ? 29.906 33.681 17.174 1.00 23.37 232 HIS A O 1
ATOM 1803 N N . LEU A 1 234 ? 28.187 33.562 15.715 1.00 21.17 233 LEU A N 1
ATOM 1804 C CA . LEU A 1 234 ? 28.580 34.771 14.996 1.00 20.34 233 LEU A CA 1
ATOM 1805 C C . LEU A 1 234 ? 27.547 35.899 15.063 1.00 21.61 233 LEU A C 1
ATOM 1806 O O . LEU A 1 234 ? 27.725 36.951 14.439 1.00 21.66 233 LEU A O 1
ATOM 1811 N N . MET A 1 235 ? 26.479 35.647 15.787 1.00 23.88 234 MET A N 1
ATOM 1812 C CA A MET A 1 235 ? 25.399 36.621 15.988 0.50 25.59 234 MET A CA 1
ATOM 1813 C CA B MET A 1 235 ? 25.409 36.600 15.990 0.50 26.61 234 MET A CA 1
ATOM 1814 C C . MET A 1 235 ? 24.848 36.328 17.358 1.00 28.82 234 MET A C 1
ATOM 1815 O O . MET A 1 235 ? 24.064 35.392 17.518 1.00 30.13 234 MET A O 1
ATOM 1824 N N . THR A 1 236 ? 25.247 37.135 18.330 1.00 29.88 235 THR A N 1
ATOM 1825 C CA . THR A 1 236 ? 24.833 36.919 19.714 1.00 33.80 235 THR A CA 1
ATOM 1826 C C . THR A 1 236 ? 23.708 37.843 20.192 1.00 36.53 235 THR A C 1
ATOM 1827 O O . THR A 1 236 ? 23.543 38.019 21.394 1.00 40.76 235 THR A O 1
ATOM 1831 N N . LEU A 1 237 ? 22.928 38.416 19.278 1.00 34.82 236 LEU A N 1
ATOM 1832 C CA . LEU A 1 237 ? 21.833 39.307 19.673 1.00 36.16 236 LEU A CA 1
ATOM 1833 C C . LEU A 1 237 ? 20.562 38.489 19.728 1.00 35.54 236 LEU A C 1
ATOM 1834 O O . LEU A 1 237 ? 20.503 37.402 19.130 1.00 34.38 236 LEU A O 1
ATOM 1839 N N . PRO A 1 238 ? 19.531 38.982 20.434 1.00 36.66 237 PRO A N 1
ATOM 1840 C CA . PRO A 1 238 ? 18.260 38.247 20.319 1.00 37.15 237 PRO A CA 1
ATOM 1841 C C . PRO A 1 238 ? 17.709 38.240 18.876 1.00 35.64 237 PRO A C 1
ATOM 1842 O O . PRO A 1 238 ? 17.966 39.164 18.085 1.00 33.08 237 PRO A O 1
ATOM 1846 N N . ALA A 1 239 ? 16.972 37.190 18.546 1.00 36.47 238 ALA A N 1
ATOM 1847 C CA . ALA A 1 239 ? 16.378 37.055 17.225 1.00 35.75 238 ALA A CA 1
ATOM 1848 C C . ALA A 1 239 ? 15.325 38.152 17.090 1.00 34.11 238 ALA A C 1
ATOM 1849 O O . ALA A 1 239 ? 14.686 38.490 18.034 1.00 35.40 238 ALA A O 1
ATOM 1851 N N . PRO A 1 240 ? 15.169 38.723 15.892 1.00 31.86 239 PRO A N 1
ATOM 1852 C CA . PRO A 1 240 ? 14.158 39.760 15.687 1.00 32.35 239 PRO A CA 1
ATOM 1853 C C . PRO A 1 240 ? 12.765 39.184 15.823 1.00 34.78 239 PRO A C 1
ATOM 1854 O O . PRO A 1 240 ? 12.570 38.011 15.539 1.00 38.68 239 PRO A O 1
ATOM 1858 N N . ALA A 1 241 ? 11.810 40.009 16.210 1.00 35.71 240 ALA A N 1
ATOM 1859 C CA . ALA A 1 241 ? 10.429 39.544 16.329 1.00 38.04 240 ALA A CA 1
ATOM 1860 C C . ALA A 1 241 ? 9.909 39.129 14.946 1.00 37.78 240 ALA A C 1
ATOM 1861 O O . ALA A 1 241 ? 9.282 38.074 14.798 1.00 38.23 240 ALA A O 1
ATOM 1863 N N . ASP A 1 242 ? 10.227 39.924 13.927 1.00 35.96 241 ASP A N 1
ATOM 1864 C CA . ASP A 1 242 ? 9.848 39.590 12.563 1.00 33.67 241 ASP A CA 1
ATOM 1865 C C . ASP A 1 242 ? 11.095 39.446 11.703 1.00 31.63 241 ASP A C 1
ATOM 1866 O O . ASP A 1 242 ? 11.621 40.453 11.194 1.00 30.46 241 ASP A O 1
ATOM 1871 N N . PRO A 1 243 ? 11.569 38.200 11.507 1.00 30.60 242 PRO A N 1
ATOM 1872 C CA . PRO A 1 243 ? 12.781 38.087 10.696 1.00 28.09 242 PRO A CA 1
ATOM 1873 C C . PRO A 1 243 ? 12.634 38.563 9.254 1.00 27.45 242 PRO A C 1
ATOM 1874 O O . PRO A 1 243 ? 13.646 38.694 8.576 1.00 26.19 242 PRO A O 1
ATOM 1878 N N . HIS A 1 244 ? 11.413 38.804 8.793 1.00 29.19 243 HIS A N 1
ATOM 1879 C CA . HIS A 1 244 ? 11.183 39.194 7.417 1.00 30.43 243 HIS A CA 1
ATOM 1880 C C . HIS A 1 244 ? 11.378 40.671 7.157 1.00 29.97 243 HIS A C 1
ATOM 1881 O O . HIS A 1 244 ? 11.568 41.059 6.014 1.00 29.34 243 HIS A O 1
ATOM 1888 N N . ARG A 1 245 ? 11.411 41.464 8.216 1.00 29.56 244 ARG A N 1
ATOM 1889 C CA . ARG A 1 245 ? 11.633 42.911 8.124 1.00 30.28 244 ARG A CA 1
ATOM 1890 C C . ARG A 1 245 ? 13.071 43.318 8.499 1.00 27.79 244 ARG A C 1
ATOM 1891 O O . ARG A 1 245 ? 13.618 44.283 7.931 1.00 32.17 244 ARG A O 1
ATOM 1899 N N . ALA A 1 246 ? 13.716 42.518 9.343 1.00 23.97 245 ALA A N 1
ATOM 1900 C CA . ALA A 1 246 ? 15.014 42.841 9.940 1.00 21.17 245 ALA A CA 1
ATOM 1901 C C . ALA A 1 246 ? 16.156 42.758 8.925 1.00 19.11 245 ALA A C 1
ATOM 1902 O O . ALA A 1 246 ? 16.098 42.003 7.939 1.00 17.37 245 ALA A O 1
ATOM 1904 N N . LEU A 1 247 ? 17.186 43.551 9.178 1.00 16.74 246 LEU A N 1
ATOM 1905 C CA . LEU A 1 247 ? 18.454 43.431 8.453 1.00 15.78 246 LEU A CA 1
ATOM 1906 C C . LEU A 1 247 ? 19.598 43.059 9.406 1.00 14.87 246 LEU A C 1
ATOM 1907 O O . LEU A 1 247 ? 19.559 43.380 10.593 1.00 15.25 246 LEU A O 1
ATOM 1912 N N . ILE A 1 248 ? 20.619 42.417 8.856 1.00 13.62 247 ILE A N 1
ATOM 1913 C CA . ILE A 1 248 ? 21.897 42.245 9.519 1.00 13.49 247 ILE A CA 1
ATOM 1914 C C . ILE A 1 248 ? 22.897 43.246 8.971 1.00 12.28 247 ILE A C 1
ATOM 1915 O O . ILE A 1 248 ? 22.987 43.455 7.769 1.00 12.43 247 ILE A O 1
ATOM 1920 N N . GLY A 1 249 ? 23.661 43.867 9.863 1.00 11.89 248 GLY A N 1
ATOM 1921 C CA . GLY A 1 249 ? 24.793 44.686 9.486 1.00 11.36 248 GLY A CA 1
ATOM 1922 C C . GLY A 1 249 ? 26.080 43.988 9.876 1.00 10.92 248 GLY A C 1
ATOM 1923 O O . GLY A 1 249 ? 26.168 43.405 10.983 1.00 12.49 248 GLY A O 1
ATOM 1924 N N . ILE A 1 250 ? 27.079 44.038 8.996 1.00 10.08 249 ILE A N 1
ATOM 1925 C CA . ILE A 1 250 ? 28.393 43.536 9.313 1.00 10.55 249 ILE A CA 1
ATOM 1926 C C . ILE A 1 250 ? 29.423 44.580 8.948 1.00 9.84 249 ILE A C 1
ATOM 1927 O O . ILE A 1 250 ? 29.433 45.021 7.825 1.00 10.34 249 ILE A O 1
ATOM 1932 N N . GLU A 1 251 ? 30.332 44.895 9.859 1.00 10.40 250 GLU A N 1
ATOM 1933 C CA . GLU A 1 251 ? 31.524 45.717 9.583 1.00 10.52 250 GLU A CA 1
ATOM 1934 C C . GLU A 1 251 ? 32.710 44.775 9.391 1.00 10.34 250 GLU A C 1
ATOM 1935 O O . GLU A 1 251 ? 32.969 43.941 10.303 1.00 11.15 250 GLU A O 1
ATOM 1941 N N . TYR A 1 252 ? 33.412 44.859 8.266 1.00 9.80 251 TYR A N 1
ATOM 1942 C CA . TYR A 1 252 ? 34.514 43.963 8.038 1.00 9.75 251 TYR A CA 1
ATOM 1943 C C . TYR A 1 252 ? 35.646 44.626 7.282 1.00 9.20 251 TYR A C 1
ATOM 1944 O O . TYR A 1 252 ? 35.445 45.722 6.738 1.00 9.70 251 TYR A O 1
ATOM 1953 N N . VAL A 1 253 ? 36.788 43.961 7.246 1.00 8.94 252 VAL A N 1
ATOM 1954 C CA . VAL A 1 253 ? 37.870 44.345 6.356 1.00 8.83 252 VAL A CA 1
ATOM 1955 C C . VAL A 1 253 ? 38.077 43.231 5.353 1.00 9.33 252 VAL A C 1
ATOM 1956 O O . VAL A 1 253 ? 38.198 42.098 5.745 1.00 9.48 252 VAL A O 1
ATOM 1960 N N . MET A 1 254 ? 38.115 43.569 4.068 1.00 9.12 253 MET A N 1
ATOM 1961 C CA . MET A 1 254 ? 38.377 42.560 3.022 1.00 8.97 253 MET A CA 1
ATOM 1962 C C . MET A 1 254 ? 39.806 42.799 2.591 1.00 10.06 253 MET A C 1
ATOM 1963 O O . MET A 1 254 ? 40.161 43.945 2.258 1.00 11.07 253 MET A O 1
ATOM 1968 N N . VAL A 1 255 ? 40.624 41.761 2.633 1.00 9.72 254 VAL A N 1
ATOM 1969 C CA . VAL A 1 255 ? 42.001 41.802 2.138 1.00 10.06 254 VAL A CA 1
ATOM 1970 C C . VAL A 1 255 ? 42.007 41.036 0.852 1.00 10.68 254 VAL A C 1
ATOM 1971 O O . VAL A 1 255 ? 41.460 39.932 0.785 1.00 11.40 254 VAL A O 1
ATOM 1975 N N . ILE A 1 256 ? 42.608 41.608 -0.157 1.00 10.15 255 ILE A N 1
ATOM 1976 C CA . ILE A 1 256 ? 42.785 40.929 -1.432 1.00 9.96 255 ILE A CA 1
ATOM 1977 C C . ILE A 1 256 ? 44.257 40.737 -1.796 1.00 10.39 255 ILE A C 1
ATOM 1978 O O . ILE A 1 256 ? 45.115 41.543 -1.389 1.00 10.70 255 ILE A O 1
ATOM 1983 N N . GLY A 1 257 ? 44.509 39.685 -2.570 1.00 10.96 256 GLY A N 1
ATOM 1984 C CA . GLY A 1 257 ? 45.819 39.480 -3.174 1.00 11.25 256 GLY A CA 1
ATOM 1985 C C . GLY A 1 257 ? 45.653 39.344 -4.651 1.00 12.67 256 GLY A C 1
ATOM 1986 O O . GLY A 1 257 ? 44.774 38.605 -5.121 1.00 12.25 256 GLY A O 1
ATOM 1987 N N . VAL A 1 258 ? 46.544 39.978 -5.415 1.00 13.20 257 VAL A N 1
ATOM 1988 C CA . VAL A 1 258 ? 46.398 40.061 -6.859 1.00 14.27 257 VAL A CA 1
ATOM 1989 C C . VAL A 1 258 ? 47.608 39.387 -7.505 1.00 16.32 257 VAL A C 1
ATOM 1990 O O . VAL A 1 258 ? 48.774 39.548 -7.034 1.00 17.16 257 VAL A O 1
ATOM 1994 N N . ASP A 1 259 ? 47.351 38.618 -8.552 1.00 16.34 258 ASP A N 1
ATOM 1995 C CA . ASP A 1 259 ? 48.387 37.760 -9.146 1.00 18.47 258 ASP A CA 1
ATOM 1996 C C . ASP A 1 259 ? 49.134 38.488 -10.236 1.00 20.19 258 ASP A C 1
ATOM 1997 O O . ASP A 1 259 ? 48.871 39.650 -10.442 1.00 19.37 258 ASP A O 1
ATOM 2002 N N . ALA A 1 260 ? 49.966 37.732 -10.980 1.00 23.59 259 ALA A N 1
ATOM 2003 C CA . ALA A 1 260 ? 50.857 38.239 -12.038 1.00 26.11 259 ALA A CA 1
ATOM 2004 C C . ALA A 1 260 ? 50.132 38.743 -13.278 1.00 27.04 259 ALA A C 1
ATOM 2005 O O . ALA A 1 260 ? 50.740 39.317 -14.195 1.00 30.02 259 ALA A O 1
ATOM 2007 N N . ASP A 1 261 ? 48.840 38.489 -13.342 1.00 26.72 260 ASP A N 1
ATOM 2008 C CA . ASP A 1 261 ? 48.028 38.918 -14.463 1.00 25.87 260 ASP A CA 1
ATOM 2009 C C . ASP A 1 261 ? 47.048 40.002 -14.052 1.00 23.41 260 ASP A C 1
ATOM 2010 O O . ASP A 1 261 ? 46.259 40.434 -14.876 1.00 23.07 260 ASP A O 1
ATOM 2015 N N . GLY A 1 262 ? 47.108 40.434 -12.801 1.00 20.97 261 GLY A N 1
ATOM 2016 C CA . GLY A 1 262 ? 46.265 41.504 -12.274 1.00 18.88 261 GLY A CA 1
ATOM 2017 C C . GLY A 1 262 ? 44.881 41.006 -11.851 1.00 17.06 261 GLY A C 1
ATOM 2018 O O . GLY A 1 262 ? 43.972 41.813 -11.617 1.00 16.83 261 GLY A O 1
ATOM 2019 N N . LEU A 1 263 ? 44.767 39.705 -11.658 1.00 15.85 262 LEU A N 1
ATOM 2020 C CA . LEU A 1 263 ? 43.503 39.103 -11.208 1.00 14.79 262 LEU A CA 1
ATOM 2021 C C . LEU A 1 263 ? 43.590 38.800 -9.738 1.00 13.48 262 LEU A C 1
ATOM 2022 O O . LEU A 1 263 ? 44.619 38.467 -9.232 1.00 13.20 262 LEU A O 1
ATOM 2027 N N . ILE A 1 264 ? 42.460 38.889 -9.052 1.00 12.41 263 ILE A N 1
ATOM 2028 C CA . ILE A 1 264 ? 42.424 38.619 -7.618 1.00 11.67 263 ILE A CA 1
ATOM 2029 C C . ILE A 1 264 ? 42.463 37.102 -7.402 1.00 12.83 263 ILE A C 1
ATOM 2030 O O . ILE A 1 264 ? 41.658 36.388 -7.985 1.00 12.12 263 ILE A O 1
ATOM 2035 N N . ASP A 1 265 ? 43.465 36.614 -6.696 1.00 12.83 264 ASP A N 1
ATOM 2036 C CA . ASP A 1 265 ? 43.587 35.147 -6.483 1.00 13.26 264 ASP A CA 1
ATOM 2037 C C . ASP A 1 265 ? 43.512 34.767 -5.025 1.00 13.08 264 ASP A C 1
ATOM 2038 O O . ASP A 1 265 ? 43.543 33.581 -4.669 1.00 12.38 264 ASP A O 1
ATOM 2043 N N . GLU A 1 266 ? 43.417 35.756 -4.163 1.00 13.03 265 GLU A N 1
ATOM 2044 C CA . GLU A 1 266 ? 43.274 35.527 -2.746 1.00 14.04 265 GLU A CA 1
ATOM 2045 C C . GLU A 1 266 ? 42.297 36.575 -2.215 1.00 12.78 265 GLU A C 1
ATOM 2046 O O . GLU A 1 266 ? 42.396 37.781 -2.519 1.00 11.63 265 GLU A O 1
ATOM 2052 N N . MET A 1 267 ? 41.341 36.156 -1.394 1.00 11.59 266 MET A N 1
ATOM 2053 C CA . MET A 1 267 ? 40.435 37.105 -0.714 1.00 11.32 266 MET A CA 1
ATOM 2054 C C . MET A 1 267 ? 40.046 36.585 0.649 1.00 11.79 266 MET A C 1
ATOM 2055 O O . MET A 1 267 ? 39.761 35.414 0.794 1.00 11.06 266 MET A O 1
ATOM 2060 N N . ARG A 1 268 ? 40.137 37.431 1.650 1.00 10.95 267 ARG A N 1
ATOM 2061 C CA A ARG A 1 268 ? 39.792 37.092 3.029 0.50 12.02 267 ARG A CA 1
ATOM 2062 C CA B ARG A 1 268 ? 39.601 37.062 2.927 0.50 11.70 267 ARG A CA 1
ATOM 2063 C C . ARG A 1 268 ? 38.925 38.216 3.610 1.00 11.60 267 ARG A C 1
ATOM 2064 O O . ARG A 1 268 ? 39.215 39.404 3.371 1.00 12.12 267 ARG A O 1
ATOM 2079 N N . ALA A 1 269 ? 37.954 37.895 4.437 1.00 10.69 268 ALA A N 1
ATOM 2080 C CA . ALA A 1 269 ? 37.150 38.912 5.097 1.00 10.18 268 ALA A CA 1
ATOM 2081 C C . ALA A 1 269 ? 37.305 38.713 6.632 1.00 10.47 268 ALA A C 1
ATOM 2082 O O . ALA A 1 269 ? 37.026 37.617 7.177 1.00 11.52 268 ALA A O 1
ATOM 2084 N N . TYR A 1 270 ? 37.750 39.765 7.309 1.00 9.27 269 TYR A N 1
ATOM 2085 C CA . TYR A 1 270 ? 37.903 39.813 8.758 1.00 9.97 269 TYR A CA 1
ATOM 2086 C C . TYR A 1 270 ? 36.687 40.397 9.392 1.00 10.29 269 TYR A C 1
ATOM 2087 O O . TYR A 1 270 ? 36.464 41.615 9.290 1.00 10.24 269 TYR A O 1
ATOM 2096 N N . TRP A 1 271 ? 35.906 39.540 10.048 1.00 10.01 270 TRP A N 1
ATOM 2097 C CA . TRP A 1 271 ? 34.852 39.974 10.968 1.00 9.81 270 TRP A CA 1
ATOM 2098 C C . TRP A 1 271 ? 34.534 38.866 11.946 1.00 10.68 270 TRP A C 1
ATOM 2099 O O . TRP A 1 271 ? 34.759 37.689 11.664 1.00 10.99 270 TRP A O 1
ATOM 2110 N N . GLY A 1 272 ? 33.978 39.250 13.072 1.00 10.82 271 GLY A N 1
ATOM 2111 C CA . GLY A 1 272 ? 33.462 38.252 14.020 1.00 10.79 271 GLY A CA 1
ATOM 2112 C C . GLY A 1 272 ? 32.137 38.654 14.598 1.00 10.89 271 GLY A C 1
ATOM 2113 O O . GLY A 1 272 ? 31.485 39.588 14.119 1.00 11.19 271 GLY A O 1
ATOM 2114 N N . ALA A 1 273 ? 31.709 37.965 15.641 1.00 11.78 272 ALA A N 1
ATOM 2115 C CA . ALA A 1 273 ? 30.424 38.257 16.239 1.00 12.10 272 ALA A CA 1
ATOM 2116 C C . ALA A 1 273 ? 30.292 39.661 16.745 1.00 12.48 272 ALA A C 1
ATOM 2117 O O . ALA A 1 273 ? 29.172 40.214 16.705 1.00 13.37 272 ALA A O 1
ATOM 2119 N N . THR A 1 274 ? 31.390 40.257 17.210 1.00 11.87 273 THR A N 1
ATOM 2120 C CA . THR A 1 274 ? 31.348 41.617 17.715 1.00 12.69 273 THR A CA 1
ATOM 2121 C C . THR A 1 274 ? 31.290 42.674 16.604 1.00 12.59 273 THR A C 1
ATOM 2122 O O . THR A 1 274 ? 31.261 43.867 16.899 1.00 13.69 273 THR A O 1
ATOM 2126 N N . ASP A 1 275 ? 31.291 42.236 15.373 1.00 11.74 274 ASP A N 1
ATOM 2127 C CA . ASP A 1 275 ? 31.212 43.117 14.205 1.00 11.58 274 ASP A CA 1
ATOM 2128 C C . ASP A 1 275 ? 29.823 43.012 13.527 1.00 11.35 274 ASP A C 1
ATOM 2129 O O . ASP A 1 275 ? 29.577 43.641 12.479 1.00 11.64 274 ASP A O 1
ATOM 2134 N N . VAL A 1 276 ? 28.952 42.177 14.106 1.00 11.95 275 VAL A N 1
ATOM 2135 C CA . VAL A 1 276 ? 27.631 41.899 13.568 1.00 12.25 275 VAL A CA 1
ATOM 2136 C C . VAL A 1 276 ? 26.535 42.625 14.399 1.00 13.16 275 VAL A C 1
ATOM 2137 O O . VAL A 1 276 ? 26.465 42.550 15.631 1.00 14.98 275 VAL A O 1
ATOM 2141 N N . SER A 1 277 ? 25.651 43.294 13.698 1.00 13.33 276 SER A N 1
ATOM 2142 C CA . SER A 1 277 ? 24.525 44.039 14.309 1.00 14.94 276 SER A CA 1
ATOM 2143 C C . SER A 1 277 ? 23.202 43.678 13.669 1.00 15.40 276 SER A C 1
ATOM 2144 O O . SER A 1 277 ? 23.163 43.179 12.557 1.00 14.51 276 SER A O 1
ATOM 2147 N N A LEU A 1 278 ? 22.124 44.066 14.337 0.50 16.39 277 LEU A N 1
ATOM 2148 N N B LEU A 1 278 ? 22.126 43.984 14.385 0.50 16.58 277 LEU A N 1
ATOM 2149 C CA A LEU A 1 278 ? 20.765 43.800 13.867 0.50 17.80 277 LEU A CA 1
ATOM 2150 C CA B LEU A 1 278 ? 20.773 43.871 13.852 0.50 18.12 277 LEU A CA 1
ATOM 2151 C C A LEU A 1 278 ? 19.979 45.116 13.734 0.50 19.02 277 LEU A C 1
ATOM 2152 C C B LEU A 1 278 ? 20.222 45.271 13.608 0.50 18.95 277 LEU A C 1
ATOM 2153 O O A LEU A 1 278 ? 19.842 45.841 14.724 0.50 19.16 277 LEU A O 1
ATOM 2154 O O B LEU A 1 278 ? 20.530 46.220 14.355 0.50 18.74 277 LEU A O 1
ATOM 2163 N N . LEU A 1 279 ? 19.453 45.395 12.532 1.00 19.69 278 LEU A N 1
ATOM 2164 C CA . LEU A 1 279 ? 18.668 46.572 12.236 1.00 22.28 278 LEU A CA 1
ATOM 2165 C C . LEU A 1 279 ? 17.224 46.070 12.202 1.00 24.44 278 LEU A C 1
ATOM 2166 O O . LEU A 1 279 ? 16.809 45.365 11.275 1.00 22.71 278 LEU A O 1
ATOM 2171 N N . ASP A 1 280 ? 16.518 46.328 13.296 1.00 30.17 279 ASP A N 1
ATOM 2172 C CA . ASP A 1 280 ? 15.207 45.741 13.574 1.00 35.77 279 ASP A CA 1
ATOM 2173 C C . ASP A 1 280 ? 14.273 46.833 14.121 1.00 41.09 279 ASP A C 1
ATOM 2174 O O . ASP A 1 280 ? 14.449 47.253 15.257 1.00 43.82 279 ASP A O 1
ATOM 2179 N N . PRO A 1 281 ? 13.302 47.301 13.309 1.00 44.80 280 PRO A N 1
ATOM 2180 C CA . PRO A 1 281 ? 13.052 46.874 11.919 1.00 46.97 280 PRO A CA 1
ATOM 2181 C C . PRO A 1 281 ? 13.996 47.526 10.898 1.00 48.55 280 PRO A C 1
ATOM 2182 O O . PRO A 1 281 ? 14.410 48.679 11.084 1.00 53.98 280 PRO A O 1
#